Protein AF-0000000084537188 (afdb_homodimer)

Secondary structure (DSSP, 8-state):
-------------TT---THHHHHHHHHHHHHHHHHHHHHTGGGT--HHHHHHHHHHHHSSSEEHHHHHHHHT--HHHHHHHHHHHHHTTSEEEEE-SS-TT-EEEEE-HHHHHHHHHHHHHHHHHHHHHTTT--HHHHHHHHHHHHHHHHTTSSTT----------/-------------TT---THHHHHHHHHHHHHHHHHHHHHHGGGT--HHHHHHHHHHHHSSSEEHHHHHHHHT--HHHHHHHHHHHHHTTSEEEEE-SS-TT-EEEEE-HHHHHHHHHHHHHHHHHHHHHTTT--HHHHHHHHHHHHHHHHTTSSTT----------

Structure (mmCIF, N/CA/C/O backbone):
data_AF-0000000084537188-model_v1
#
loop_
_entity.id
_entity.type
_entity.pdbx_description
1 polymer 'Transcriptional regulator, MarR family'
#
loop_
_atom_site.group_PDB
_atom_site.id
_atom_site.type_symbol
_atom_site.label_atom_id
_atom_site.label_alt_id
_atom_site.label_comp_id
_atom_site.label_asym_id
_atom_site.label_entity_id
_atom_site.label_seq_id
_atom_site.pdbx_PDB_ins_code
_atom_site.Cartn_x
_atom_site.Cartn_y
_atom_site.Cartn_z
_atom_site.occupancy
_atom_site.B_iso_or_equiv
_atom_site.auth_seq_id
_atom_site.auth_comp_id
_atom_site.auth_asym_id
_atom_site.auth_atom_id
_atom_site.pdbx_PDB_model_num
ATOM 1 N N . MET A 1 1 ? -7.91 51.75 1.107 1 26.08 1 MET A N 1
ATOM 2 C CA . MET A 1 1 ? -7.051 51.094 2.094 1 26.08 1 MET A CA 1
ATOM 3 C C . MET A 1 1 ? -7.652 49.781 2.557 1 26.08 1 MET A C 1
ATOM 5 O O . MET A 1 1 ? -8.5 49.75 3.451 1 26.08 1 MET A O 1
ATOM 9 N N . GLU A 1 2 ? -8.359 48.844 1.832 1 28.2 2 GLU A N 1
ATOM 10 C CA . GLU A 1 2 ? -9.461 47.875 1.832 1 28.2 2 GLU A CA 1
ATOM 11 C C . GLU A 1 2 ? -9.109 46.625 2.639 1 28.2 2 GLU A C 1
ATOM 13 O O . GLU A 1 2 ? -7.973 46.156 2.602 1 28.2 2 GLU A O 1
ATOM 18 N N . ASP A 1 3 ? -9.867 46.25 3.842 1 29.81 3 ASP A N 1
ATOM 19 C CA . ASP A 1 3 ? -9.859 45.312 4.977 1 29.81 3 ASP A CA 1
ATOM 20 C C . ASP A 1 3 ? -9.695 43.875 4.516 1 29.81 3 ASP A C 1
ATOM 22 O O . ASP A 1 3 ? -10.562 43.344 3.814 1 29.81 3 ASP A O 1
ATOM 26 N N . LEU A 1 4 ? -8.703 43.312 4.016 1 31.52 4 LEU A N 1
ATOM 27 C CA . LEU A 1 4 ? -8.117 42.031 3.568 1 31.52 4 LEU A CA 1
ATOM 28 C C . LEU A 1 4 ? -8.516 40.906 4.5 1 31.52 4 LEU A C 1
ATOM 30 O O . LEU A 1 4 ? -7.773 39.906 4.637 1 31.52 4 LEU A O 1
ATOM 34 N N . ARG A 1 5 ? -9.758 40.812 5.227 1 29.92 5 ARG A N 1
ATOM 35 C CA . ARG A 1 5 ? -10.602 40.188 6.234 1 29.92 5 ARG A CA 1
ATOM 36 C C . ARG A 1 5 ? -10.484 38.688 6.184 1 29.92 5 ARG A C 1
ATOM 38 O O . ARG A 1 5 ? -9.93 38.125 5.23 1 29.92 5 ARG A O 1
ATOM 45 N N . GLU A 1 6 ? -11.508 37.781 7.016 1 32.62 6 GLU A N 1
ATOM 46 C CA . GLU A 1 6 ? -11.93 36.562 7.707 1 32.62 6 GLU A CA 1
ATOM 47 C C . GLU A 1 6 ? -12.078 35.406 6.73 1 32.62 6 GLU A C 1
ATOM 49 O O . GLU A 1 6 ? -13.164 35.156 6.215 1 32.62 6 GLU A O 1
ATOM 54 N N . GLY A 1 7 ? -11.695 35.219 5.688 1 30.17 7 GLY A N 1
ATOM 55 C CA . GLY A 1 7 ? -11.992 34.312 4.602 1 30.17 7 GLY A CA 1
ATOM 56 C C . GLY A 1 7 ? -12.242 32.875 5.07 1 30.17 7 GLY A C 1
ATOM 57 O O . GLY A 1 7 ? -11.898 32.531 6.199 1 30.17 7 GLY A O 1
ATOM 58 N N . ASN A 1 8 ? -13.109 31.938 4.184 1 32.38 8 ASN A N 1
ATOM 59 C CA . ASN A 1 8 ? -13.859 30.688 4.297 1 32.38 8 ASN A CA 1
ATOM 60 C C . ASN A 1 8 ? -12.977 29.547 4.801 1 32.38 8 ASN A C 1
ATOM 62 O O . ASN A 1 8 ? -12.227 28.953 4.027 1 32.38 8 ASN A O 1
ATOM 66 N N . LEU A 1 9 ? -12.031 29.609 5.516 1 36.59 9 LEU A N 1
ATOM 67 C CA . LEU A 1 9 ? -11.625 28.453 6.312 1 36.59 9 LEU A CA 1
ATOM 68 C C . LEU A 1 9 ? -12.812 27.547 6.605 1 36.59 9 LEU A C 1
ATOM 70 O O . LEU A 1 9 ? -13.523 27.75 7.59 1 36.59 9 LEU A O 1
ATOM 74 N N . ARG A 1 10 ? -13.836 27.578 5.727 1 35.41 10 ARG A N 1
ATOM 75 C CA . ARG A 1 10 ? -15.148 26.953 5.652 1 35.41 10 ARG A CA 1
ATOM 76 C C . ARG A 1 10 ? -15.227 25.734 6.586 1 35.41 10 ARG A C 1
ATOM 78 O O . ARG A 1 10 ? -14.195 25.188 6.98 1 35.41 10 ARG A O 1
ATOM 85 N N . GLU A 1 11 ? -16.391 25.312 7.164 1 37.88 11 GLU A N 1
ATOM 86 C CA . GLU A 1 11 ? -17.156 24.406 8.023 1 37.88 11 GLU A CA 1
ATOM 87 C C . GLU A 1 11 ? -16.688 22.969 7.848 1 37.88 11 GLU A C 1
ATOM 89 O O . GLU A 1 11 ? -16.688 22.438 6.734 1 37.88 11 GLU A O 1
ATOM 94 N N . THR A 1 12 ? -15.539 22.453 8.383 1 42 12 THR A N 1
ATOM 95 C CA . THR A 1 12 ? -15.344 21.016 8.609 1 42 12 THR A CA 1
ATOM 96 C C . THR A 1 12 ? -16.672 20.281 8.602 1 42 12 THR A C 1
ATOM 98 O O . THR A 1 12 ? -17.531 20.516 9.469 1 42 12 THR A O 1
ATOM 101 N N . ASP A 1 13 ? -17.453 20.266 7.508 1 46.81 13 ASP A N 1
ATOM 102 C CA . ASP A 1 13 ? -18.703 19.516 7.371 1 46.81 13 ASP A CA 1
ATOM 103 C C . ASP A 1 13 ? -18.734 18.328 8.328 1 46.81 13 ASP A C 1
ATOM 105 O O . ASP A 1 13 ? -17.844 17.484 8.32 1 46.81 13 ASP A O 1
ATOM 109 N N . PRO A 1 14 ? -19.297 18.5 9.602 1 52.28 14 PRO A N 1
ATOM 110 C CA . PRO A 1 14 ? -19.406 17.391 10.547 1 52.28 14 PRO A CA 1
ATOM 111 C C . PRO A 1 14 ? -19.406 16.031 9.859 1 52.28 14 PRO A C 1
ATOM 113 O O . PRO A 1 14 ? -19.125 15.008 10.5 1 52.28 14 PRO A O 1
ATOM 116 N N . LYS A 1 15 ? -19.844 16.188 8.656 1 57.03 15 LYS A N 1
ATOM 117 C CA . LYS A 1 15 ? -20 14.953 7.895 1 57.03 15 LYS A CA 1
ATOM 118 C C . LYS A 1 15 ? -18.688 14.523 7.262 1 57.03 15 LYS A C 1
ATOM 120 O O . LYS A 1 15 ? -18.594 13.43 6.703 1 57.03 15 LYS A O 1
ATOM 125 N N . ARG A 1 16 ? -17.75 15.523 7.352 1 64.25 16 ARG A N 1
ATOM 126 C CA . ARG A 1 16 ? -16.531 15.117 6.676 1 64.25 16 ARG A CA 1
ATOM 127 C C . ARG A 1 16 ? -15.609 14.336 7.613 1 64.25 16 ARG A C 1
ATOM 129 O O . ARG A 1 16 ? -15.148 14.875 8.625 1 64.25 16 ARG A O 1
ATOM 136 N N . LYS A 1 17 ? -15.547 13.141 7.473 1 78.44 17 LYS A N 1
ATOM 137 C CA . LYS A 1 17 ? -14.781 12.227 8.305 1 78.44 17 LYS A CA 1
ATOM 138 C C . LYS A 1 17 ? -13.289 12.32 7.992 1 78.44 17 LYS A C 1
ATOM 140 O O . LYS A 1 17 ? -12.898 12.766 6.91 1 78.44 17 LYS A O 1
ATOM 145 N N . ASP A 1 18 ? -12.539 12.203 9.039 1 89.62 18 ASP A N 1
ATOM 146 C CA . ASP A 1 18 ? -11.086 12.156 8.961 1 89.62 18 ASP A CA 1
ATOM 147 C C . ASP A 1 18 ? -10.625 11.195 7.867 1 89.62 18 ASP A C 1
ATOM 149 O O . ASP A 1 18 ? -10.914 10 7.926 1 89.62 18 ASP A O 1
ATOM 153 N N . PRO A 1 19 ? -10.016 11.773 6.754 1 92.81 19 PRO A N 1
ATOM 154 C CA . PRO A 1 19 ? -9.578 10.906 5.656 1 92.81 19 PRO A CA 1
ATOM 155 C C . PRO A 1 19 ? -8.68 9.766 6.129 1 92.81 19 PRO A C 1
ATOM 157 O O . PRO A 1 19 ? -8.562 8.742 5.449 1 92.81 19 PRO A O 1
ATOM 160 N N . ARG A 1 20 ? -8.094 9.875 7.215 1 90.56 20 ARG A N 1
ATOM 161 C CA . ARG A 1 20 ? -7.195 8.859 7.746 1 90.56 20 ARG A CA 1
ATOM 162 C C . ARG A 1 20 ? -7.969 7.613 8.172 1 90.56 20 ARG A C 1
ATOM 164 O O . ARG A 1 20 ? -7.391 6.535 8.312 1 90.56 20 ARG A O 1
ATOM 171 N N . GLU A 1 21 ? -9.219 7.836 8.43 1 92.38 21 GLU A N 1
ATOM 172 C CA . GLU A 1 21 ? -10.062 6.711 8.812 1 92.38 21 GLU A CA 1
ATOM 173 C C . GLU A 1 21 ? -10.227 5.727 7.656 1 92.38 21 GLU A C 1
ATOM 175 O O . GLU A 1 21 ? -10.602 4.57 7.867 1 92.38 21 GLU A O 1
ATOM 180 N N . ILE A 1 22 ? -9.992 6.203 6.445 1 95.12 22 ILE A N 1
ATOM 181 C CA . ILE A 1 22 ? -10.117 5.352 5.266 1 95.12 22 ILE A CA 1
ATOM 182 C C . ILE A 1 22 ? -8.734 4.934 4.781 1 95.12 22 ILE A C 1
ATOM 184 O O . ILE A 1 22 ? -8.453 3.742 4.637 1 95.12 22 ILE A O 1
ATOM 188 N N . LEU A 1 23 ? -7.871 5.906 4.637 1 95.38 23 LEU A N 1
ATOM 189 C CA . LEU A 1 23 ? -6.582 5.664 4 1 95.38 23 LEU A CA 1
ATOM 190 C C . LEU A 1 23 ? -5.633 4.949 4.957 1 95.38 23 LEU A C 1
ATOM 192 O O . LEU A 1 23 ? -4.762 4.191 4.523 1 95.38 23 LEU A O 1
ATOM 196 N N . GLY A 1 24 ? -5.777 5.148 6.273 1 93.25 24 GLY A N 1
ATOM 197 C CA . GLY A 1 24 ? -4.977 4.457 7.27 1 93.25 24 GLY A CA 1
ATOM 198 C C . GLY A 1 24 ? -5.125 2.947 7.215 1 93.25 24 GLY A C 1
ATOM 199 O O . GLY A 1 24 ? -4.145 2.227 7.016 1 93.25 24 GLY A O 1
ATOM 200 N N . PRO A 1 25 ? -6.355 2.508 7.328 1 94.94 25 PRO A N 1
ATOM 201 C CA . PRO A 1 25 ? -6.594 1.064 7.246 1 94.94 25 PRO A CA 1
ATOM 202 C C . PRO A 1 25 ? -6.137 0.467 5.918 1 94.94 25 PRO A C 1
ATOM 204 O O . PRO A 1 25 ? -5.578 -0.632 5.891 1 94.94 25 PRO A O 1
ATOM 207 N N . ILE A 1 26 ? -6.332 1.165 4.82 1 96.44 26 ILE A N 1
ATOM 208 C CA . ILE A 1 26 ? -5.883 0.681 3.521 1 96.44 26 ILE A CA 1
ATOM 209 C C . ILE A 1 26 ? -4.363 0.514 3.531 1 96.44 26 ILE A C 1
ATOM 211 O O . ILE A 1 26 ? -3.844 -0.523 3.111 1 96.44 26 ILE A O 1
ATOM 215 N N . ALA A 1 27 ? -3.691 1.477 4.047 1 93.38 27 ALA A N 1
ATOM 216 C CA . ALA A 1 27 ? -2.232 1.438 4.133 1 93.38 27 ALA A CA 1
ATOM 217 C C . ALA A 1 27 ? -1.766 0.282 5.012 1 93.38 27 ALA A C 1
ATOM 219 O O . ALA A 1 27 ? -0.838 -0.446 4.648 1 93.38 27 ALA A O 1
ATOM 220 N N . TYR A 1 28 ? -2.412 0.157 6.105 1 91.81 28 TYR A N 1
ATOM 221 C CA . TYR A 1 28 ? -1.999 -0.88 7.043 1 91.81 28 TYR A CA 1
ATOM 222 C C . TYR A 1 28 ? -2.221 -2.268 6.457 1 91.81 28 TYR A C 1
ATOM 224 O O . TYR A 1 28 ? -1.363 -3.146 6.582 1 91.81 28 TYR A O 1
ATOM 232 N N . ILE A 1 29 ? -3.348 -2.486 5.832 1 95.31 29 ILE A N 1
ATOM 233 C CA . ILE A 1 29 ? -3.625 -3.77 5.195 1 95.31 29 ILE A CA 1
ATOM 234 C C . ILE A 1 29 ? -2.582 -4.047 4.113 1 95.31 29 ILE A C 1
ATOM 236 O O . ILE A 1 29 ? -2.033 -5.148 4.043 1 95.31 29 ILE A O 1
ATOM 240 N N . TYR A 1 30 ? -2.271 -3.061 3.332 1 93.5 30 TYR A N 1
ATOM 241 C CA . TYR A 1 30 ? -1.312 -3.238 2.248 1 93.5 30 TYR A CA 1
ATOM 242 C C . TYR A 1 30 ? 0.067 -3.59 2.795 1 93.5 30 TYR A C 1
ATOM 244 O O . TYR A 1 30 ? 0.701 -4.543 2.332 1 93.5 30 TYR A O 1
ATOM 252 N N . ARG A 1 31 ? 0.532 -2.852 3.734 1 89.75 31 ARG A N 1
ATOM 253 C CA . ARG A 1 31 ? 1.86 -3.086 4.289 1 89.75 31 ARG A CA 1
ATOM 254 C C . ARG A 1 31 ? 1.932 -4.438 4.992 1 89.75 31 ARG A C 1
ATOM 256 O O . ARG A 1 31 ? 2.945 -5.133 4.91 1 89.75 31 ARG A O 1
ATOM 263 N N . SER A 1 32 ? 0.897 -4.746 5.723 1 91.81 32 SER A N 1
ATOM 264 C CA . SER A 1 32 ? 0.843 -6.055 6.367 1 91.81 32 SER A CA 1
ATOM 265 C C . SER A 1 32 ? 0.854 -7.18 5.336 1 91.81 32 SER A C 1
ATOM 267 O O . SER A 1 32 ? 1.519 -8.203 5.531 1 91.81 32 SER A O 1
ATOM 269 N N . HIS A 1 33 ? 0.078 -6.98 4.312 1 93.25 33 HIS A N 1
ATOM 270 C CA . HIS A 1 33 ? 0.03 -7.934 3.211 1 93.25 33 HIS A CA 1
ATOM 271 C C . HIS A 1 33 ? 1.409 -8.133 2.59 1 93.25 33 HIS A C 1
ATOM 273 O O . HIS A 1 33 ? 1.84 -9.266 2.367 1 93.25 33 HIS A O 1
ATOM 279 N N . LEU A 1 34 ? 2.094 -7.051 2.303 1 90.69 34 LEU A N 1
ATOM 280 C CA . LEU A 1 34 ? 3.428 -7.137 1.719 1 90.69 34 LEU A CA 1
ATOM 281 C C . LEU A 1 34 ? 4.387 -7.848 2.664 1 90.69 34 LEU A C 1
ATOM 283 O O . LEU A 1 34 ? 5.148 -8.719 2.242 1 90.69 34 LEU A O 1
ATOM 287 N N . ALA A 1 35 ? 4.332 -7.457 3.898 1 88 35 ALA A N 1
ATOM 288 C CA . ALA A 1 35 ? 5.195 -8.102 4.883 1 88 35 ALA A CA 1
ATOM 289 C C . ALA A 1 35 ? 4.918 -9.602 4.957 1 88 35 ALA A C 1
ATOM 291 O O . ALA A 1 35 ? 5.848 -10.406 5.047 1 88 35 ALA A O 1
ATOM 292 N N . TYR A 1 36 ? 3.691 -9.969 4.977 1 90.81 36 TYR A N 1
ATOM 293 C CA . TYR A 1 36 ? 3.271 -11.367 4.996 1 90.81 36 TYR A CA 1
ATOM 294 C C . TYR A 1 36 ? 3.805 -12.117 3.781 1 90.81 36 TYR A C 1
ATOM 296 O O . TYR A 1 36 ? 4.367 -13.203 3.914 1 90.81 36 TYR A O 1
ATOM 304 N N . MET A 1 37 ? 3.641 -11.531 2.65 1 92.69 37 MET A N 1
ATOM 305 C CA . MET A 1 37 ? 4.043 -12.195 1.414 1 92.69 37 MET A CA 1
ATOM 306 C C . MET A 1 37 ? 5.559 -12.344 1.344 1 92.69 37 MET A C 1
ATOM 308 O O . MET A 1 37 ? 6.066 -13.375 0.902 1 92.69 37 MET A O 1
ATOM 312 N N . VAL A 1 38 ? 6.273 -11.32 1.694 1 88.94 38 VAL A N 1
ATOM 313 C CA . VAL A 1 38 ? 7.734 -11.375 1.681 1 88.94 38 VAL A CA 1
ATOM 314 C C . VAL A 1 38 ? 8.219 -12.531 2.553 1 88.94 38 VAL A C 1
ATOM 316 O O . VAL A 1 38 ? 9.102 -13.289 2.152 1 88.94 38 VAL A O 1
ATOM 319 N N . LYS A 1 39 ? 7.609 -12.609 3.666 1 90.19 39 LYS A N 1
ATOM 320 C CA . LYS A 1 39 ? 7.977 -13.703 4.566 1 90.19 39 LYS A CA 1
ATOM 321 C C . LYS A 1 39 ? 7.656 -15.062 3.947 1 90.19 39 LYS A C 1
ATOM 323 O O . LYS A 1 39 ? 8.5 -15.961 3.945 1 90.19 39 LYS A O 1
ATOM 328 N N . GLU A 1 40 ? 6.477 -15.227 3.451 1 92.44 40 GLU A N 1
ATOM 329 C CA . GLU A 1 40 ? 6.012 -16.5 2.916 1 92.44 40 GLU A CA 1
ATOM 330 C C . GLU A 1 40 ? 6.781 -16.891 1.654 1 92.44 40 GLU A C 1
ATOM 332 O O . GLU A 1 40 ? 6.922 -18.062 1.34 1 92.44 40 GLU A O 1
ATOM 337 N N . LEU A 1 41 ? 7.359 -15.93 0.963 1 94.31 41 LEU A N 1
ATOM 338 C CA . LEU A 1 41 ? 7.996 -16.203 -0.321 1 94.31 41 LEU A CA 1
ATOM 339 C C . LEU A 1 41 ? 9.516 -16.172 -0.195 1 94.31 41 LEU A C 1
ATOM 341 O O . LEU A 1 41 ? 10.227 -16.297 -1.191 1 94.31 41 LEU A O 1
ATOM 345 N N . GLU A 1 42 ? 9.938 -16.016 0.969 1 92.62 42 GLU A N 1
ATOM 346 C CA . GLU A 1 42 ? 11.375 -15.961 1.23 1 92.62 42 GLU A CA 1
ATOM 347 C C . GLU A 1 42 ? 12.078 -17.203 0.687 1 92.62 42 GLU A C 1
ATOM 349 O O . GLU A 1 42 ? 13.156 -17.094 0.092 1 92.62 42 GLU A O 1
ATOM 354 N N . ALA A 1 43 ? 11.453 -18.328 0.863 1 92.94 43 ALA A N 1
ATOM 355 C CA . ALA A 1 43 ? 12.039 -19.594 0.432 1 92.94 43 ALA A CA 1
ATOM 356 C C . ALA A 1 43 ? 12.172 -19.656 -1.087 1 92.94 43 ALA A C 1
ATOM 358 O O . ALA A 1 43 ? 12.945 -20.453 -1.62 1 92.94 43 ALA A O 1
ATOM 359 N N . TYR A 1 44 ? 11.484 -18.797 -1.744 1 95.19 44 TYR A N 1
ATOM 360 C CA . TYR A 1 44 ? 11.492 -18.781 -3.203 1 95.19 44 TYR A CA 1
ATOM 361 C C . TYR A 1 44 ? 12.305 -17.609 -3.729 1 95.19 44 TYR A C 1
ATOM 363 O O . TYR A 1 44 ? 12.305 -17.328 -4.93 1 95.19 44 TYR A O 1
ATOM 371 N N . ARG A 1 45 ? 12.859 -16.828 -2.799 1 94.12 45 ARG A N 1
ATOM 372 C CA . ARG A 1 45 ? 13.719 -15.695 -3.111 1 94.12 45 ARG A CA 1
ATOM 373 C C . ARG A 1 45 ? 12.945 -14.617 -3.857 1 94.12 45 ARG A C 1
ATOM 375 O O . ARG A 1 45 ? 13.453 -14.031 -4.816 1 94.12 45 ARG A O 1
ATOM 382 N N . VAL A 1 46 ? 11.758 -14.461 -3.545 1 93.69 46 VAL A N 1
ATOM 383 C CA . VAL A 1 46 ? 10.906 -13.406 -4.09 1 93.69 46 VAL A CA 1
ATOM 384 C C . VAL A 1 46 ? 10.633 -12.359 -3.02 1 93.69 46 VAL A C 1
ATOM 386 O O . VAL A 1 46 ? 10.008 -12.656 -1.999 1 93.69 46 VAL A O 1
ATOM 389 N N . GLY A 1 47 ? 11.086 -11.133 -3.203 1 90.25 47 GLY A N 1
ATOM 390 C CA . GLY A 1 47 ? 10.852 -10.023 -2.291 1 90.25 47 GLY A CA 1
ATOM 391 C C . GLY A 1 47 ? 9.648 -9.18 -2.668 1 90.25 47 GLY A C 1
ATOM 392 O O . GLY A 1 47 ? 8.922 -9.516 -3.6 1 90.25 47 GLY A O 1
ATOM 393 N N . SER A 1 48 ? 9.438 -8.07 -1.921 1 84.06 48 SER A N 1
ATOM 394 C CA . SER A 1 48 ? 8.25 -7.234 -2.082 1 84.06 48 SER A CA 1
ATOM 395 C C . SER A 1 48 ? 8.195 -6.613 -3.473 1 84.06 48 SER A C 1
ATOM 397 O O . SER A 1 48 ? 7.145 -6.625 -4.121 1 84.06 48 SER A O 1
ATOM 399 N N . GLY A 1 49 ? 9.305 -6.078 -3.896 1 84.25 49 GLY A N 1
ATOM 400 C CA . GLY A 1 49 ? 9.344 -5.465 -5.215 1 84.25 49 GLY A CA 1
ATOM 401 C C . GLY A 1 49 ? 9.133 -6.457 -6.34 1 84.25 49 GLY A C 1
ATOM 402 O O . GLY A 1 49 ? 8.516 -6.129 -7.355 1 84.25 49 GLY A O 1
ATOM 403 N N . GLN A 1 50 ? 9.594 -7.598 -6.133 1 91.69 50 GLN A N 1
ATOM 404 C CA . GLN A 1 50 ? 9.477 -8.648 -7.137 1 91.69 50 GLN A CA 1
ATOM 405 C C . GLN A 1 50 ? 8.062 -9.219 -7.172 1 91.69 50 GLN A C 1
ATOM 407 O O . GLN A 1 50 ? 7.523 -9.492 -8.25 1 91.69 50 GLN A O 1
ATOM 412 N N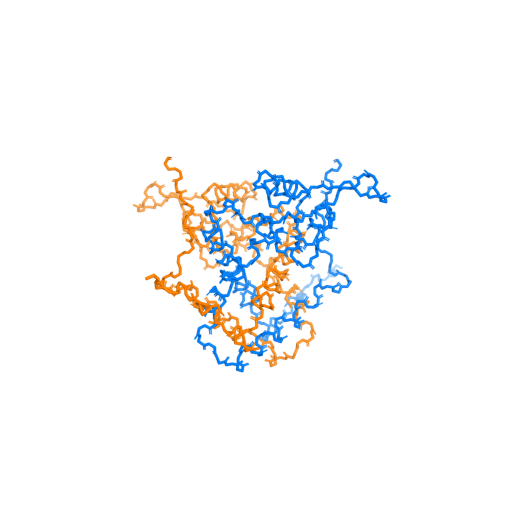 . PHE A 1 51 ? 7.512 -9.352 -6.066 1 92.69 51 PHE A N 1
ATOM 413 C CA . PHE A 1 51 ? 6.176 -9.922 -5.918 1 92.69 51 PHE A CA 1
ATOM 414 C C . PHE A 1 51 ? 5.16 -9.148 -6.746 1 92.69 51 PHE A C 1
ATOM 416 O O . PHE A 1 51 ? 4.387 -9.742 -7.504 1 92.69 51 PHE A O 1
ATOM 423 N N . GLU A 1 52 ? 5.16 -7.906 -6.691 1 92.12 52 GLU A N 1
ATOM 424 C CA . GLU A 1 52 ? 4.203 -7.074 -7.41 1 92.12 52 GLU A CA 1
ATOM 425 C C . GLU A 1 52 ? 4.383 -7.207 -8.922 1 92.12 52 GLU A C 1
ATOM 427 O O . GLU A 1 52 ? 3.406 -7.156 -9.672 1 92.12 52 GLU A O 1
ATOM 432 N N . PHE A 1 53 ? 5.559 -7.328 -9.328 1 94.25 53 PHE A N 1
ATOM 433 C CA . PHE A 1 53 ? 5.828 -7.508 -10.75 1 94.25 53 PHE A CA 1
ATOM 434 C C . PHE A 1 53 ? 5.289 -8.852 -11.234 1 94.25 53 PHE A C 1
ATOM 436 O O . PHE A 1 53 ? 4.676 -8.93 -12.305 1 94.25 53 PHE A O 1
ATOM 443 N N . LEU A 1 54 ? 5.492 -9.898 -10.469 1 95.38 54 LEU A N 1
ATOM 444 C CA . LEU A 1 54 ? 4.938 -11.203 -10.797 1 95.38 54 LEU A CA 1
ATOM 445 C C . LEU A 1 54 ? 3.416 -11.141 -10.898 1 95.38 54 LEU A C 1
ATOM 447 O O . LEU A 1 54 ? 2.828 -11.68 -11.836 1 95.38 54 LEU A O 1
ATOM 451 N N . MET A 1 55 ? 2.855 -10.461 -10 1 93.31 55 MET A N 1
ATOM 452 C CA . MET A 1 55 ? 1.4 -10.328 -9.984 1 93.31 55 MET A CA 1
ATOM 453 C C . MET A 1 55 ? 0.901 -9.672 -11.266 1 93.31 55 MET A C 1
ATOM 455 O O . MET A 1 55 ? -0.1 -10.109 -11.844 1 93.31 55 MET A O 1
ATOM 459 N N . SER A 1 56 ? 1.557 -8.633 -11.68 1 92.62 56 SER A N 1
ATOM 460 C CA . SER A 1 56 ? 1.174 -7.949 -12.914 1 92.62 56 SER A CA 1
ATOM 461 C C . SER A 1 56 ? 1.313 -8.867 -14.125 1 92.62 56 SER A C 1
ATOM 463 O O . SER A 1 56 ? 0.437 -8.891 -14.992 1 92.62 56 SER A O 1
ATOM 465 N N . LEU A 1 57 ? 2.318 -9.656 -14.148 1 95.25 57 LEU A N 1
ATOM 466 C CA . LEU A 1 57 ? 2.604 -10.516 -15.289 1 95.25 57 LEU A CA 1
ATOM 467 C C . LEU A 1 57 ? 1.629 -11.688 -15.344 1 95.25 57 LEU A C 1
ATOM 469 O O . LEU A 1 57 ? 1.392 -12.25 -16.406 1 95.25 57 LEU A O 1
ATOM 473 N N . TYR A 1 58 ? 1.104 -12.078 -14.156 1 92.44 58 TYR A N 1
ATOM 474 C CA . TYR A 1 58 ? 0.085 -13.125 -14.141 1 92.44 58 TYR A CA 1
ATOM 475 C C . TYR A 1 58 ? -1.209 -12.641 -14.781 1 92.44 58 TYR A C 1
ATOM 477 O O . TYR A 1 58 ? -1.999 -13.438 -15.281 1 92.44 58 TYR A O 1
ATOM 485 N N . TYR A 1 59 ? -1.472 -11.398 -14.766 1 88.81 59 TYR A N 1
ATOM 486 C CA . TYR A 1 59 ? -2.645 -10.805 -15.406 1 88.81 59 TYR A CA 1
ATOM 487 C C . TYR A 1 59 ? -2.414 -10.617 -16.891 1 88.81 59 TYR A C 1
ATOM 489 O O . TYR A 1 59 ? -3.291 -10.914 -17.719 1 88.81 59 TYR A O 1
ATOM 497 N N . LYS A 1 60 ? -1.262 -10.062 -17.172 1 91 60 LYS A N 1
ATOM 498 C CA . LYS A 1 60 ? -0.872 -9.867 -18.562 1 91 60 LYS A CA 1
ATOM 499 C C . LYS A 1 60 ? 0.61 -10.172 -18.766 1 91 60 LYS A C 1
ATOM 501 O O . LYS A 1 60 ? 1.472 -9.422 -18.297 1 91 60 LYS A O 1
ATOM 506 N N . ASP A 1 61 ? 0.821 -11.234 -19.562 1 94.06 61 ASP A N 1
ATOM 507 C CA . ASP A 1 61 ? 2.189 -11.633 -19.859 1 94.06 61 ASP A CA 1
ATOM 508 C C . ASP A 1 61 ? 2.734 -10.852 -21.062 1 94.06 61 ASP A C 1
ATOM 510 O O . ASP A 1 61 ? 1.965 -10.336 -21.875 1 94.06 61 ASP A O 1
ATOM 514 N N . GLY A 1 62 ? 4.051 -10.727 -21.047 1 94.44 62 GLY A N 1
ATOM 515 C CA . GLY A 1 62 ? 4.648 -10.039 -22.172 1 94.44 62 GLY A CA 1
ATOM 516 C C . GLY A 1 62 ? 4.422 -8.539 -22.156 1 94.44 62 GLY A C 1
ATOM 517 O O . GLY A 1 62 ? 3.986 -7.957 -23.141 1 94.44 62 GLY A O 1
ATOM 518 N N . VAL A 1 63 ? 4.719 -7.902 -21.109 1 93.75 63 VAL A N 1
ATOM 519 C CA . VAL A 1 63 ? 4.512 -6.469 -20.922 1 93.75 63 VAL A CA 1
ATOM 520 C C . VAL A 1 63 ? 5.859 -5.75 -20.906 1 93.75 63 VAL A C 1
ATOM 522 O O . VAL A 1 63 ? 6.848 -6.285 -20.406 1 93.75 63 VAL A O 1
ATOM 525 N N . SER A 1 64 ? 5.887 -4.543 -21.453 1 93.31 64 SER A N 1
ATOM 526 C CA . SER A 1 64 ? 7.141 -3.791 -21.438 1 93.31 64 SER A CA 1
ATOM 527 C C . SER A 1 64 ? 7.508 -3.359 -20.016 1 93.31 64 SER A C 1
ATOM 529 O O . SER A 1 64 ? 6.633 -3.176 -19.172 1 93.31 64 SER A O 1
ATOM 531 N N . GLN A 1 65 ? 8.781 -3.215 -19.828 1 91.69 65 GLN A N 1
ATOM 532 C CA . GLN A 1 65 ? 9.242 -2.729 -18.531 1 91.69 65 GLN A CA 1
ATOM 533 C C . GLN A 1 65 ? 8.648 -1.359 -18.203 1 91.69 65 GLN A C 1
ATOM 535 O O . GLN A 1 65 ? 8.312 -1.075 -17.062 1 91.69 65 GLN A O 1
ATOM 540 N N . GLU A 1 66 ? 8.516 -0.589 -19.203 1 90.19 66 GLU A N 1
ATOM 541 C CA . GLU A 1 66 ? 7.945 0.744 -19.031 1 90.19 66 GLU A CA 1
ATOM 542 C C . GLU A 1 66 ? 6.492 0.668 -18.578 1 90.19 66 GLU A C 1
ATOM 544 O O . GLU A 1 66 ? 6.086 1.393 -17.672 1 90.19 66 GLU A O 1
ATOM 549 N N . THR A 1 67 ? 5.766 -0.144 -19.203 1 90.38 67 THR A N 1
ATOM 550 C CA . THR A 1 67 ? 4.363 -0.323 -18.844 1 90.38 67 THR A CA 1
ATOM 551 C C . THR A 1 67 ? 4.23 -0.872 -17.438 1 90.38 67 THR A C 1
ATOM 553 O O . THR A 1 67 ? 3.377 -0.423 -16.656 1 90.38 67 THR A O 1
ATOM 556 N N . LEU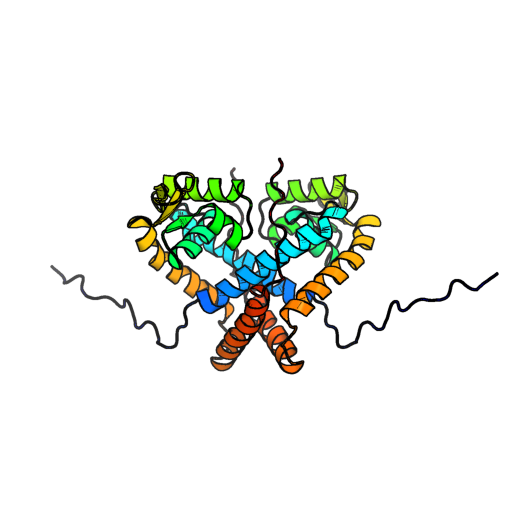 A 1 68 ? 5.062 -1.792 -17.094 1 92.25 68 LEU A N 1
ATOM 557 C CA . LEU A 1 68 ? 5.047 -2.359 -15.742 1 92.25 68 LEU A CA 1
ATOM 558 C C . LEU A 1 68 ? 5.332 -1.287 -14.695 1 92.25 68 LEU A C 1
ATOM 560 O O . LEU A 1 68 ? 4.641 -1.205 -13.68 1 92.25 68 LEU A O 1
ATOM 564 N N . ALA A 1 69 ? 6.34 -0.491 -14.961 1 90.06 69 ALA A N 1
ATOM 565 C CA . ALA A 1 69 ? 6.703 0.581 -14.039 1 90.06 69 ALA A CA 1
ATOM 566 C C . ALA A 1 69 ? 5.547 1.562 -13.859 1 90.06 69 ALA A C 1
ATOM 568 O O . ALA A 1 69 ? 5.242 1.966 -12.734 1 90.06 69 ALA A O 1
ATOM 569 N N . LYS A 1 70 ? 4.891 1.908 -14.938 1 86.69 70 LYS A N 1
ATOM 570 C CA . LYS A 1 70 ? 3.766 2.84 -14.914 1 86.69 70 LYS A CA 1
ATOM 571 C C . LYS A 1 70 ? 2.592 2.268 -14.133 1 86.69 70 LYS A C 1
ATOM 573 O O . LYS A 1 70 ? 2.012 2.951 -13.281 1 86.69 70 LYS A O 1
ATOM 578 N N . GLU A 1 71 ? 2.303 1.046 -14.414 1 84.62 71 GLU A N 1
ATOM 579 C CA . GLU A 1 71 ? 1.178 0.386 -13.758 1 84.62 71 GLU A CA 1
ATOM 580 C C . GLU A 1 71 ? 1.412 0.254 -12.258 1 84.62 71 GLU A C 1
ATOM 582 O O . GLU A 1 71 ? 0.476 0.372 -11.469 1 84.62 71 GLU A O 1
ATOM 587 N N . LEU A 1 72 ? 2.613 -0.035 -11.906 1 87.75 72 LEU A N 1
ATOM 588 C CA . LEU A 1 72 ? 2.943 -0.278 -10.5 1 87.75 72 LEU A CA 1
ATOM 589 C C . LEU A 1 72 ? 3.342 1.018 -9.805 1 87.75 72 LEU A C 1
ATOM 591 O O . LEU A 1 72 ? 3.592 1.027 -8.602 1 87.75 72 LEU A O 1
ATOM 595 N N . LYS A 1 73 ? 3.359 2.086 -10.562 1 82.38 73 LYS A N 1
ATOM 596 C CA . LYS A 1 73 ? 3.672 3.414 -10.039 1 82.38 73 LYS A CA 1
ATOM 597 C C . LYS A 1 73 ? 5.023 3.422 -9.336 1 82.38 73 LYS A C 1
ATOM 599 O O . LYS A 1 73 ? 5.148 3.936 -8.219 1 82.38 73 LYS A O 1
ATOM 604 N N . VAL A 1 74 ? 6.035 2.865 -9.984 1 84.88 74 VAL A N 1
ATOM 605 C CA . VAL A 1 74 ? 7.406 2.842 -9.477 1 84.88 74 VAL A CA 1
ATOM 606 C C . VAL A 1 74 ? 8.352 3.441 -10.523 1 84.88 74 VAL A C 1
ATOM 608 O O . VAL A 1 74 ? 7.969 3.625 -11.68 1 84.88 74 VAL A O 1
ATOM 611 N N . SER A 1 75 ? 9.547 3.744 -10.078 1 85.75 75 SER A N 1
ATOM 612 C CA . SER A 1 75 ? 10.547 4.32 -10.977 1 85.75 75 SER A CA 1
ATOM 613 C C . SER A 1 75 ? 11.078 3.275 -11.953 1 85.75 75 SER A C 1
ATOM 615 O O . SER A 1 75 ? 10.977 2.074 -11.695 1 85.75 75 SER A O 1
ATOM 617 N N . LYS A 1 76 ? 11.688 3.76 -12.984 1 89.69 76 LYS A N 1
ATOM 618 C CA . LYS A 1 76 ? 12.32 2.883 -13.961 1 89.69 76 LYS A CA 1
ATOM 619 C C . LYS A 1 76 ? 13.438 2.064 -13.312 1 89.69 76 LYS A C 1
ATOM 621 O O . LYS A 1 76 ? 13.594 0.876 -13.609 1 89.69 76 LYS A O 1
ATOM 626 N N . ALA A 1 77 ? 14.141 2.746 -12.508 1 90.25 77 ALA A N 1
ATOM 627 C CA . ALA A 1 77 ? 15.25 2.076 -11.828 1 90.25 77 ALA A CA 1
ATOM 628 C C . ALA A 1 77 ? 14.742 0.935 -10.945 1 90.25 77 ALA A C 1
ATOM 630 O O . ALA A 1 77 ? 15.312 -0.157 -10.945 1 90.25 77 ALA A O 1
ATOM 631 N N . THR A 1 78 ? 13.672 1.153 -10.219 1 87.38 78 THR A N 1
ATOM 632 C CA . THR A 1 78 ? 13.062 0.134 -9.367 1 87.38 78 THR A CA 1
ATOM 633 C C . THR A 1 78 ? 12.57 -1.041 -10.211 1 87.38 78 THR A C 1
ATOM 635 O O . THR A 1 78 ? 12.766 -2.201 -9.836 1 87.38 78 THR A O 1
ATOM 638 N N . SER A 1 79 ? 11.977 -0.689 -11.266 1 93.44 79 SER A N 1
ATOM 639 C CA . SER A 1 79 ? 11.469 -1.72 -12.172 1 93.44 79 SER A CA 1
ATOM 640 C C . SER A 1 79 ? 12.602 -2.582 -12.719 1 93.44 79 SER A C 1
ATOM 642 O O . SER A 1 79 ? 12.516 -3.812 -12.711 1 93.44 79 SER A O 1
ATOM 644 N N . ALA A 1 80 ? 13.625 -1.937 -13.156 1 93.81 80 ALA A N 1
ATOM 645 C CA . ALA A 1 80 ? 14.766 -2.65 -13.719 1 93.81 80 ALA A CA 1
ATOM 646 C C . ALA A 1 80 ? 15.375 -3.611 -12.695 1 93.81 80 ALA A C 1
ATOM 648 O O . ALA A 1 80 ? 15.672 -4.762 -13.023 1 93.81 80 ALA A O 1
ATOM 649 N N . ARG A 1 81 ? 15.477 -3.156 -11.523 1 94.19 81 ARG A N 1
ATOM 650 C CA . ARG A 1 81 ? 16.062 -3.973 -10.469 1 94.19 81 ARG A CA 1
ATOM 651 C C . ARG A 1 81 ? 15.18 -5.176 -10.148 1 94.19 81 ARG A C 1
ATOM 653 O O . ARG A 1 81 ? 15.68 -6.289 -9.977 1 94.19 81 ARG A O 1
ATOM 660 N N . ALA A 1 82 ? 13.953 -4.961 -10.047 1 95.06 82 ALA A N 1
ATOM 661 C CA . ALA A 1 82 ? 13.016 -6.035 -9.727 1 95.06 82 ALA A CA 1
ATOM 662 C C . ALA A 1 82 ? 13.008 -7.098 -10.828 1 95.06 82 ALA A C 1
ATOM 664 O O . ALA A 1 82 ? 13.055 -8.297 -10.539 1 95.06 82 ALA A O 1
ATOM 665 N N . ILE A 1 83 ? 13.008 -6.648 -12.016 1 96.19 83 ILE A N 1
ATOM 666 C CA . ILE A 1 83 ? 12.961 -7.559 -13.156 1 96.19 83 ILE A CA 1
ATOM 667 C C . ILE A 1 83 ? 14.273 -8.336 -13.25 1 96.19 83 ILE A C 1
ATOM 669 O O . ILE A 1 83 ? 14.266 -9.539 -13.508 1 96.19 83 ILE A O 1
ATOM 673 N N . GLN A 1 84 ? 15.344 -7.633 -13.078 1 96.31 84 GLN A N 1
ATOM 674 C CA . GLN A 1 84 ? 16.641 -8.297 -13.094 1 96.31 84 GLN A CA 1
ATOM 675 C C . GLN A 1 84 ? 16.719 -9.391 -12.039 1 96.31 84 GLN A C 1
ATOM 677 O O . GLN A 1 84 ? 17.219 -10.484 -12.305 1 96.31 84 GLN A O 1
ATOM 682 N N . SER A 1 85 ? 16.234 -9.109 -10.898 1 96.62 85 SER A N 1
ATOM 683 C CA . SER A 1 85 ? 16.234 -10.094 -9.82 1 96.62 85 SER A CA 1
ATOM 684 C C . SER A 1 85 ? 15.367 -11.297 -10.18 1 96.62 85 SER A C 1
ATOM 686 O O . SER A 1 85 ? 15.773 -12.438 -9.961 1 96.62 85 SER A O 1
ATOM 688 N N . LEU A 1 86 ? 14.242 -11.062 -10.727 1 97.31 86 LEU A N 1
ATOM 689 C CA . LEU A 1 86 ? 13.336 -12.141 -11.125 1 97.31 86 LEU A CA 1
ATOM 690 C C . LEU A 1 86 ? 13.953 -12.984 -12.227 1 97.31 86 LEU A C 1
ATOM 692 O O . LEU A 1 86 ? 13.766 -14.203 -12.266 1 97.31 86 LEU A O 1
ATOM 696 N N . GLU A 1 87 ? 14.617 -12.312 -13.102 1 97.25 87 GLU A N 1
ATOM 697 C CA . GLU A 1 87 ? 15.312 -13.023 -14.18 1 97.25 87 GLU A CA 1
ATOM 698 C C . GLU A 1 87 ? 16.422 -13.922 -13.625 1 97.25 87 GLU A C 1
ATOM 700 O O . GLU A 1 87 ? 16.562 -15.07 -14.047 1 97.25 87 GLU A O 1
ATOM 705 N N . LYS A 1 88 ? 17.156 -13.383 -12.766 1 97.06 88 LYS A N 1
ATOM 706 C CA . LYS A 1 88 ? 18.25 -14.133 -12.133 1 97.06 88 LYS A CA 1
ATOM 707 C C . LYS A 1 88 ? 17.719 -15.383 -11.438 1 97.06 88 LYS A C 1
ATOM 709 O O . LYS A 1 88 ? 18.344 -16.438 -11.477 1 97.06 88 LYS A O 1
ATOM 714 N N . GLU A 1 89 ? 16.578 -15.273 -10.844 1 96.94 89 GLU A N 1
ATOM 715 C CA . GLU A 1 89 ? 15.984 -16.391 -10.117 1 96.94 89 GLU A CA 1
ATOM 716 C C . GLU A 1 89 ? 15.234 -17.328 -11.062 1 96.94 89 GLU A C 1
ATOM 718 O O . GLU A 1 89 ? 14.734 -18.375 -10.641 1 96.94 89 GLU A O 1
ATOM 723 N N . GLY A 1 90 ? 15.109 -16.906 -12.328 1 97.69 90 GLY A N 1
ATOM 724 C CA . GLY A 1 90 ? 14.547 -17.781 -13.352 1 97.69 90 GLY A CA 1
ATOM 725 C C . GLY A 1 90 ? 13.039 -17.672 -13.461 1 97.69 90 GLY A C 1
ATOM 726 O O . GLY A 1 90 ? 12.391 -18.562 -14.016 1 97.69 90 GLY A O 1
ATOM 727 N N . TYR A 1 91 ? 12.422 -16.625 -12.961 1 98.06 91 TYR A N 1
ATOM 728 C CA . TYR A 1 91 ? 10.961 -16.5 -12.953 1 98.06 91 TYR A CA 1
ATOM 729 C C . TYR A 1 91 ? 10.469 -15.797 -14.211 1 98.06 91 TYR A C 1
ATOM 731 O O . TYR A 1 91 ? 9.32 -15.977 -14.625 1 98.06 91 TYR A O 1
ATOM 739 N N . VAL A 1 92 ? 11.336 -14.938 -14.758 1 98.19 92 VAL A N 1
ATOM 740 C CA . VAL A 1 92 ? 10.945 -14.211 -15.961 1 98.19 92 VAL A CA 1
ATOM 741 C C . VAL A 1 92 ? 12.109 -14.18 -16.953 1 98.19 92 VAL A C 1
ATOM 743 O O . VAL A 1 92 ? 13.234 -14.555 -16.609 1 98.19 92 VAL A O 1
ATOM 746 N N . TYR A 1 93 ? 11.828 -13.844 -18.141 1 97.62 93 TYR A N 1
ATOM 747 C CA . TYR A 1 93 ? 12.828 -13.539 -19.156 1 97.62 93 TYR A CA 1
ATOM 748 C C . TYR A 1 93 ? 12.391 -12.367 -20.016 1 97.62 93 TYR A C 1
ATOM 750 O O . TYR A 1 93 ? 11.211 -12.016 -20.047 1 97.62 93 TYR A O 1
ATOM 758 N N . ARG A 1 94 ? 13.375 -11.742 -20.609 1 95.44 94 ARG A N 1
ATOM 759 C CA . ARG A 1 94 ? 13.102 -10.594 -21.469 1 95.44 94 ARG A CA 1
ATOM 760 C C . ARG A 1 94 ? 13.312 -10.938 -22.938 1 95.44 94 ARG A C 1
ATOM 762 O O . ARG A 1 94 ? 14.234 -11.688 -23.266 1 95.44 94 ARG A O 1
ATOM 769 N N . GLU A 1 95 ? 12.438 -10.406 -23.688 1 93.31 95 GLU A N 1
ATOM 770 C CA . GLU A 1 95 ? 12.562 -10.555 -25.125 1 93.31 95 GLU A CA 1
ATOM 771 C C . GLU A 1 95 ? 12.391 -9.219 -25.844 1 93.31 95 GLU A C 1
ATOM 773 O O . GLU A 1 95 ? 11.562 -8.398 -25.438 1 93.31 95 GLU A O 1
ATOM 778 N N . ARG A 1 96 ? 13.18 -8.984 -26.875 1 88.81 96 ARG A N 1
ATOM 779 C CA . ARG A 1 96 ? 13.062 -7.75 -27.641 1 88.81 96 ARG A CA 1
ATOM 780 C C . ARG A 1 96 ? 11.703 -7.66 -28.328 1 88.81 96 ARG A C 1
ATOM 782 O O . ARG A 1 96 ? 11.203 -8.656 -28.844 1 88.81 96 ARG A O 1
ATOM 789 N N . ASP A 1 97 ? 11.156 -6.52 -28.219 1 81.25 97 ASP A N 1
ATOM 790 C CA . ASP A 1 97 ? 9.875 -6.285 -28.891 1 81.25 97 ASP A CA 1
ATOM 791 C C . ASP A 1 97 ? 10.039 -6.312 -30.406 1 81.25 97 ASP A C 1
ATOM 793 O O . ASP A 1 97 ? 10.977 -5.723 -30.953 1 81.25 97 ASP A O 1
ATOM 797 N N . GLU A 1 98 ? 9.211 -7.023 -30.984 1 79.12 98 GLU A N 1
ATOM 798 C CA . GLU A 1 98 ? 9.289 -7.184 -32.438 1 79.12 98 GLU A CA 1
ATOM 799 C C . GLU A 1 98 ? 9 -5.867 -33.156 1 79.12 98 GLU A C 1
ATOM 801 O O . GLU A 1 98 ? 9.531 -5.617 -34.25 1 79.12 98 GLU A O 1
ATOM 806 N N . THR A 1 99 ? 8.172 -5.07 -32.594 1 81.88 99 THR A N 1
ATOM 807 C CA . THR A 1 99 ? 7.719 -3.84 -33.25 1 81.88 99 THR A CA 1
ATOM 808 C C . THR A 1 99 ? 8.57 -2.656 -32.781 1 81.88 99 THR A C 1
ATOM 810 O O . THR A 1 99 ? 8.82 -1.733 -33.562 1 81.88 99 THR A O 1
ATOM 813 N N . ASP A 1 100 ? 8.867 -2.662 -31.609 1 75.69 100 ASP A N 1
ATOM 814 C CA . ASP A 1 100 ? 9.734 -1.636 -31.047 1 75.69 100 ASP A CA 1
ATOM 815 C C . ASP A 1 100 ? 11.055 -2.238 -30.562 1 75.69 100 ASP A C 1
ATOM 817 O O . ASP A 1 100 ? 11.148 -2.715 -29.438 1 75.69 100 ASP A O 1
ATOM 821 N N . LEU A 1 101 ? 12.023 -2.121 -31.375 1 71.94 101 LEU A N 1
ATOM 822 C CA . LEU A 1 101 ? 13.289 -2.801 -31.141 1 71.94 101 LEU A CA 1
ATOM 823 C C . LEU A 1 101 ? 14 -2.227 -29.922 1 71.94 101 LEU A C 1
ATOM 825 O O . LEU A 1 101 ? 14.93 -2.84 -29.391 1 71.94 101 LEU A O 1
ATOM 829 N N . ARG A 1 102 ? 13.5 -1.149 -29.438 1 71.88 102 ARG A N 1
ATOM 830 C CA . ARG A 1 102 ? 14.133 -0.543 -28.266 1 71.88 102 ARG A CA 1
ATOM 831 C C . ARG A 1 102 ? 13.438 -0.983 -26.984 1 71.88 102 ARG A C 1
ATOM 833 O O . ARG A 1 102 ? 13.969 -0.786 -25.891 1 71.88 102 ARG A O 1
ATOM 840 N N . ALA A 1 103 ? 12.391 -1.649 -27.234 1 80.81 103 ALA A N 1
ATOM 841 C CA . ALA A 1 103 ? 11.633 -2.035 -26.047 1 80.81 103 ALA A CA 1
ATOM 842 C C . ALA A 1 103 ? 11.766 -3.531 -25.781 1 80.81 103 ALA A C 1
ATOM 844 O O . ALA A 1 103 ? 11.875 -4.332 -26.703 1 80.81 103 ALA A O 1
ATOM 845 N N . TYR A 1 104 ? 12.039 -3.814 -24.578 1 90.31 104 TYR A N 1
ATOM 846 C CA . TYR A 1 104 ? 12 -5.207 -24.141 1 90.31 104 TYR A CA 1
ATOM 847 C C . TYR A 1 104 ? 10.672 -5.527 -23.469 1 90.31 104 TYR A C 1
ATOM 849 O O . TYR A 1 104 ? 10.117 -4.688 -22.75 1 90.31 104 TYR A O 1
ATOM 857 N N . ARG A 1 105 ? 10.211 -6.734 -23.781 1 95.44 105 ARG A N 1
ATOM 858 C CA . ARG A 1 105 ? 9.031 -7.25 -23.094 1 95.44 105 ARG A CA 1
ATOM 859 C C . ARG A 1 105 ? 9.414 -8.328 -22.078 1 95.44 105 ARG A C 1
ATOM 861 O O . ARG A 1 105 ? 10.352 -9.094 -22.312 1 95.44 105 ARG A O 1
ATOM 868 N N . VAL A 1 106 ? 8.719 -8.328 -21.016 1 97.31 106 VAL A N 1
ATOM 869 C CA . VAL A 1 106 ? 8.992 -9.266 -19.938 1 97.31 106 VAL A CA 1
ATOM 870 C C . VAL A 1 106 ? 7.961 -10.391 -19.938 1 97.31 106 VAL A C 1
ATOM 872 O O . VAL A 1 106 ? 6.754 -10.133 -19.953 1 97.31 106 VAL A O 1
ATOM 875 N N . TYR A 1 107 ? 8.453 -11.633 -19.922 1 97.56 107 TYR A N 1
ATOM 876 C CA . TYR A 1 107 ? 7.602 -12.812 -19.969 1 97.56 107 TYR A CA 1
ATOM 877 C C . TYR A 1 107 ? 7.875 -13.727 -18.766 1 97.56 107 TYR A C 1
ATOM 879 O O . TYR A 1 107 ? 9 -13.773 -18.266 1 97.56 107 TYR A O 1
ATOM 887 N N . LEU A 1 108 ? 6.809 -14.43 -18.422 1 98.06 108 LEU A N 1
ATOM 888 C CA . LEU A 1 108 ? 6.984 -15.469 -17.422 1 98.06 108 LEU A CA 1
ATOM 889 C C . LEU A 1 108 ? 7.664 -16.703 -18.016 1 98.06 108 LEU A C 1
ATOM 891 O O . LEU A 1 108 ? 7.359 -17.094 -19.141 1 98.06 108 LEU A O 1
ATOM 895 N N . THR A 1 109 ? 8.625 -17.297 -17.266 1 98.12 109 THR A N 1
ATOM 896 C CA . THR A 1 109 ? 9.094 -18.641 -17.562 1 98.12 109 THR A CA 1
ATOM 897 C C . THR A 1 109 ? 8.102 -19.688 -17.078 1 98.12 109 THR A C 1
ATOM 899 O O . THR A 1 109 ? 7.098 -19.359 -16.453 1 98.12 109 THR A O 1
ATOM 902 N N . ASP A 1 110 ? 8.391 -20.984 -17.391 1 97.19 110 ASP A N 1
ATOM 903 C CA . ASP A 1 110 ? 7.57 -22.062 -16.828 1 97.19 110 ASP A CA 1
ATOM 904 C C . ASP A 1 110 ? 7.645 -22.078 -15.312 1 97.19 110 ASP A C 1
ATOM 906 O O . ASP A 1 110 ? 6.629 -22.281 -14.641 1 97.19 110 ASP A O 1
ATOM 910 N N . LYS A 1 111 ? 8.812 -21.812 -14.859 1 96.75 111 LYS A N 1
ATOM 911 C CA . LYS A 1 111 ? 8.992 -21.703 -13.414 1 96.75 111 LYS A CA 1
ATOM 912 C C . LYS A 1 111 ? 8.164 -20.562 -12.828 1 96.75 111 LYS A C 1
ATOM 914 O O . LYS A 1 111 ? 7.555 -20.719 -11.773 1 96.75 111 LYS A O 1
ATOM 919 N N . GLY A 1 112 ? 8.148 -19.422 -13.516 1 97.12 112 GLY A N 1
ATOM 920 C CA . GLY A 1 112 ? 7.352 -18.281 -13.102 1 97.12 112 GLY A CA 1
ATOM 921 C C . GLY A 1 112 ? 5.863 -18.562 -13.094 1 97.12 112 GLY A C 1
ATOM 922 O O . GLY A 1 112 ? 5.148 -18.125 -12.188 1 97.12 112 GLY A O 1
ATOM 923 N N . LYS A 1 113 ? 5.41 -19.297 -14.047 1 96.62 113 LYS A N 1
ATOM 924 C CA . LYS A 1 113 ? 3.998 -19.672 -14.133 1 96.62 113 LYS A CA 1
ATOM 925 C C . LYS A 1 113 ? 3.613 -20.625 -13.016 1 96.62 113 LYS A C 1
ATOM 927 O O . LYS A 1 113 ? 2.531 -20.516 -12.438 1 96.62 113 LYS A O 1
ATOM 932 N N . GLU A 1 114 ? 4.473 -21.516 -12.719 1 94.88 114 GLU A N 1
ATOM 933 C CA . GLU A 1 114 ? 4.211 -22.5 -11.68 1 94.88 114 GLU A CA 1
ATOM 934 C C . GLU A 1 114 ? 4.125 -21.844 -10.305 1 94.88 114 GLU A C 1
ATOM 936 O O . GLU A 1 114 ? 3.389 -22.312 -9.43 1 94.88 114 GLU A O 1
ATOM 941 N N . MET A 1 115 ? 4.836 -20.828 -10.172 1 94.62 115 MET A N 1
ATOM 942 C CA . MET A 1 115 ? 4.852 -20.078 -8.914 1 94.62 115 MET A CA 1
ATOM 943 C C . MET A 1 115 ? 3.484 -19.469 -8.633 1 94.62 115 MET A C 1
ATOM 945 O O . MET A 1 115 ? 3.168 -19.156 -7.484 1 94.62 115 MET A O 1
ATOM 949 N N . ARG A 1 116 ? 2.723 -19.281 -9.617 1 93.38 116 ARG A N 1
ATOM 950 C CA . ARG A 1 116 ? 1.42 -18.641 -9.492 1 93.38 116 ARG A CA 1
ATOM 951 C C . ARG A 1 116 ? 0.545 -19.359 -8.477 1 93.38 116 ARG A C 1
ATOM 953 O O . ARG A 1 116 ? -0.104 -18.719 -7.645 1 93.38 116 ARG A O 1
ATOM 960 N N . ASP A 1 117 ? 0.572 -20.641 -8.539 1 92.06 117 ASP A N 1
ATOM 961 C CA . ASP A 1 117 ? -0.279 -21.406 -7.641 1 92.06 117 ASP A CA 1
ATOM 962 C C . ASP A 1 117 ? 0.146 -21.234 -6.188 1 92.06 117 ASP A C 1
ATOM 964 O O . ASP A 1 117 ? -0.699 -21.141 -5.293 1 92.06 117 ASP A O 1
ATOM 968 N N . ILE A 1 118 ? 1.373 -21.203 -5.98 1 93.69 118 ILE A N 1
ATOM 969 C CA . ILE A 1 118 ? 1.913 -21.016 -4.637 1 93.69 118 ILE A CA 1
ATOM 970 C C . ILE A 1 118 ? 1.52 -19.625 -4.121 1 93.69 118 ILE A C 1
ATOM 972 O O . ILE A 1 118 ? 1.048 -19.5 -2.99 1 93.69 118 ILE A O 1
ATOM 976 N N . ILE A 1 119 ? 1.639 -18.656 -4.906 1 94.81 119 ILE A N 1
ATOM 977 C CA . ILE A 1 119 ? 1.326 -17.281 -4.543 1 94.81 119 ILE A CA 1
ATOM 978 C C . ILE A 1 119 ? -0.166 -17.156 -4.238 1 94.81 119 ILE A C 1
ATOM 980 O O . ILE A 1 119 ? -0.553 -16.547 -3.242 1 94.81 119 ILE A O 1
ATOM 984 N N . LEU A 1 120 ? -0.971 -17.75 -5.043 1 93.38 120 LEU A N 1
ATOM 985 C CA . LEU A 1 120 ? -2.416 -17.672 -4.859 1 93.38 120 LEU A CA 1
ATOM 986 C C . LEU A 1 120 ? -2.83 -18.297 -3.535 1 93.38 120 LEU A C 1
ATOM 988 O O . LEU A 1 120 ? -3.729 -17.797 -2.857 1 93.38 120 LEU A O 1
ATOM 992 N N . LYS A 1 121 ? -2.203 -19.375 -3.213 1 94.75 121 LYS A N 1
ATOM 993 C CA . LYS A 1 121 ? -2.488 -20.031 -1.938 1 94.75 121 LYS A CA 1
ATOM 994 C C . LYS A 1 121 ? -2.156 -19.109 -0.765 1 94.75 121 LYS A C 1
ATOM 996 O O . LYS A 1 121 ? -2.916 -19.031 0.203 1 94.75 121 LYS A O 1
ATOM 1001 N N . LYS A 1 122 ? -1.015 -18.469 -0.874 1 94.62 122 LYS A N 1
ATOM 1002 C CA . LYS A 1 122 ? -0.606 -17.562 0.196 1 94.62 122 LYS A CA 1
ATOM 1003 C C . LYS A 1 122 ? -1.521 -16.344 0.261 1 94.62 122 LYS A C 1
ATOM 1005 O O . LYS A 1 122 ? -1.859 -15.867 1.35 1 94.62 122 LYS A O 1
ATOM 1010 N N . LEU A 1 123 ? -1.944 -15.844 -0.889 1 95.19 123 LEU A N 1
ATOM 1011 C CA . LEU A 1 123 ? -2.889 -14.734 -0.938 1 95.19 123 LEU A CA 1
ATOM 1012 C C . LEU A 1 123 ? -4.215 -15.117 -0.287 1 95.19 123 LEU A C 1
ATOM 1014 O O . LEU A 1 123 ? -4.793 -14.336 0.464 1 95.19 123 LEU A O 1
ATOM 1018 N N . THR A 1 124 ? -4.66 -16.281 -0.577 1 95.06 124 THR A N 1
ATOM 1019 C CA . THR A 1 124 ? -5.91 -16.781 -0.012 1 95.06 124 THR A CA 1
ATOM 1020 C C . THR A 1 124 ? -5.812 -16.891 1.507 1 95.06 124 THR A C 1
ATOM 1022 O O . THR A 1 124 ? -6.73 -16.5 2.225 1 95.06 124 THR A O 1
ATOM 1025 N N . ALA A 1 125 ? -4.707 -17.391 1.988 1 93.56 125 ALA A N 1
ATOM 1026 C CA . ALA A 1 125 ? -4.5 -17.516 3.43 1 93.56 125 ALA A CA 1
ATOM 1027 C C . ALA A 1 125 ? -4.566 -16.141 4.105 1 93.56 125 ALA A C 1
ATOM 1029 O O . ALA A 1 125 ? -5.184 -15.992 5.164 1 93.56 125 ALA A O 1
ATOM 1030 N N . PHE A 1 126 ? -3.936 -15.164 3.557 1 94.25 126 PHE A N 1
ATOM 1031 C CA . PHE A 1 126 ? -3.955 -13.82 4.117 1 94.25 126 PHE A CA 1
ATOM 1032 C C . PHE A 1 126 ? -5.367 -13.242 4.098 1 94.25 126 PHE A C 1
ATOM 1034 O O . PHE A 1 126 ? -5.816 -12.656 5.086 1 94.25 126 PHE A O 1
ATOM 1041 N N . THR A 1 127 ? -6.031 -13.352 2.953 1 95.25 127 THR A N 1
ATOM 1042 C CA . THR A 1 127 ? -7.387 -12.828 2.826 1 95.25 127 THR A CA 1
ATOM 1043 C C . THR A 1 127 ? -8.328 -13.516 3.807 1 95.25 127 THR A C 1
ATOM 1045 O O . THR A 1 127 ? -9.25 -12.891 4.332 1 95.25 127 THR A O 1
ATOM 1048 N N . ASP A 1 128 ? -8.086 -14.805 4.027 1 92.75 128 ASP A N 1
ATOM 1049 C CA . ASP A 1 128 ? -8.883 -15.539 5 1 92.75 128 ASP A CA 1
ATOM 1050 C C . ASP A 1 128 ? -8.719 -14.953 6.402 1 92.75 128 ASP A C 1
ATOM 1052 O O . ASP A 1 128 ? -9.688 -14.883 7.168 1 92.75 128 ASP A O 1
ATOM 1056 N N . ILE A 1 129 ? -7.543 -14.547 6.727 1 91.69 129 ILE A N 1
ATOM 1057 C CA . ILE A 1 129 ? -7.289 -13.891 8.008 1 91.69 129 ILE A CA 1
ATOM 1058 C C . ILE A 1 129 ? -8.023 -12.555 8.055 1 91.69 129 ILE A C 1
ATOM 1060 O O . ILE A 1 129 ? -8.727 -12.258 9.023 1 91.69 129 ILE A O 1
ATOM 1064 N N . LEU A 1 130 ? -7.93 -11.836 7.012 1 93.75 130 LEU A N 1
ATOM 1065 C CA . LEU A 1 130 ? -8.516 -10.5 6.906 1 93.75 130 LEU A CA 1
ATOM 1066 C C . LEU A 1 130 ? -10.023 -10.555 7.094 1 93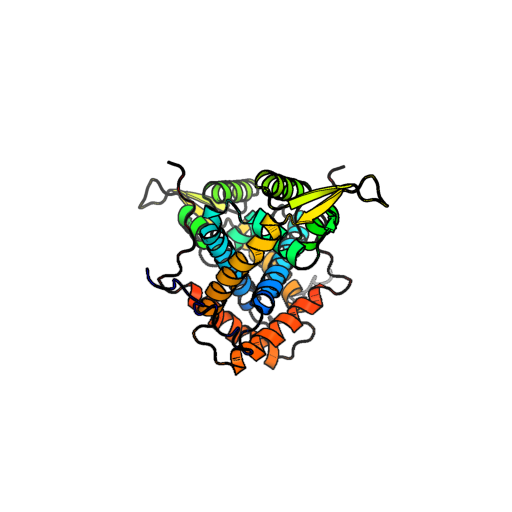.75 130 LEU A C 1
ATOM 1068 O O . LEU A 1 130 ? -10.602 -9.68 7.75 1 93.75 130 LEU A O 1
ATOM 1072 N N . PHE A 1 131 ? -10.641 -11.586 6.617 1 95.06 131 PHE A N 1
ATOM 1073 C CA . PHE A 1 131 ? -12.094 -11.648 6.566 1 95.06 131 PHE A CA 1
ATOM 1074 C C . PHE A 1 131 ? -12.625 -12.68 7.551 1 95.06 131 PHE A C 1
ATOM 1076 O O . PHE A 1 131 ? -13.773 -13.117 7.445 1 95.06 131 PHE A O 1
ATOM 1083 N N . SER A 1 132 ? -11.836 -13.117 8.422 1 92.75 132 SER A N 1
ATOM 1084 C CA . SER A 1 132 ? -12.172 -14.219 9.328 1 92.75 132 SER A CA 1
ATOM 1085 C C . SER A 1 132 ? -13.469 -13.938 10.078 1 92.75 132 SER A C 1
ATOM 1087 O O . SER A 1 132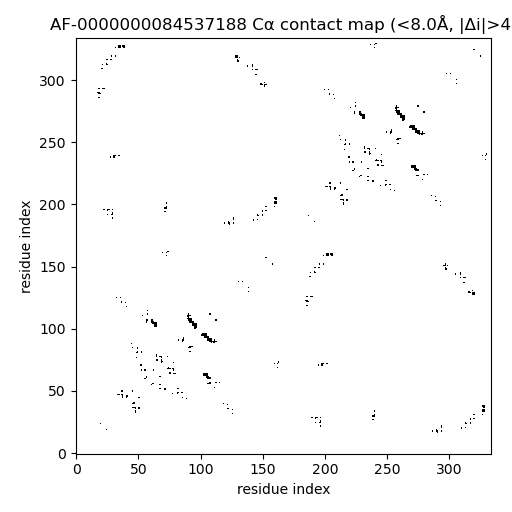 ? -14.18 -14.867 10.453 1 92.75 132 SER A O 1
ATOM 1089 N N . ASP A 1 133 ? -13.898 -12.68 10.273 1 93.94 133 ASP A N 1
ATOM 1090 C CA . ASP A 1 133 ? -15.094 -12.352 11.039 1 93.94 133 ASP A CA 1
ATOM 1091 C C . ASP A 1 133 ? -16.172 -11.727 10.141 1 93.94 133 ASP A C 1
ATOM 1093 O O . ASP A 1 133 ? -17.109 -11.094 10.633 1 93.94 133 ASP A O 1
ATOM 1097 N N . PHE A 1 134 ? -15.977 -11.844 8.906 1 96.38 134 PHE A N 1
ATOM 1098 C CA . PHE A 1 134 ? -16.953 -11.289 7.965 1 96.38 134 PHE A CA 1
ATOM 1099 C C . PHE A 1 134 ? -18.016 -12.32 7.621 1 96.38 134 PHE A C 1
ATOM 1101 O O . PHE A 1 134 ? -17.719 -13.5 7.445 1 96.38 134 PHE A O 1
ATOM 1108 N N . THR A 1 135 ? -19.25 -11.906 7.492 1 96.44 135 THR A N 1
ATOM 1109 C CA . THR A 1 135 ? -20.266 -12.719 6.852 1 96.44 135 THR A CA 1
ATOM 1110 C C . THR A 1 135 ? -20.094 -12.727 5.336 1 96.44 135 THR A C 1
ATOM 1112 O O . THR A 1 135 ? -19.328 -11.93 4.793 1 96.44 135 THR A O 1
ATOM 1115 N N . PHE A 1 136 ? -20.703 -13.625 4.758 1 93.62 136 PHE A N 1
ATOM 1116 C CA . PHE A 1 136 ? -20.641 -13.68 3.301 1 93.62 136 PHE A CA 1
ATOM 1117 C C . PHE A 1 136 ? -21.156 -12.375 2.693 1 93.62 136 PHE A C 1
ATOM 1119 O O . PHE A 1 136 ? -20.562 -11.859 1.744 1 93.62 136 PHE A O 1
ATOM 1126 N N . GLU A 1 137 ? -22.188 -11.828 3.279 1 96.06 137 GLU A N 1
ATOM 1127 C CA . GLU A 1 137 ? -22.781 -10.586 2.785 1 96.06 137 GLU A CA 1
ATOM 1128 C C . GLU A 1 137 ? -21.812 -9.414 2.957 1 96.06 137 GLU A C 1
ATOM 1130 O O . GLU A 1 137 ? -21.672 -8.578 2.061 1 96.06 137 GLU A O 1
ATOM 1135 N N . GLU A 1 138 ? -21.141 -9.359 4.078 1 96.88 138 GLU A N 1
ATOM 1136 C CA . GLU A 1 138 ? -20.156 -8.305 4.324 1 96.88 138 GLU A CA 1
ATOM 1137 C C . GLU A 1 138 ? -19.016 -8.375 3.314 1 96.88 138 GLU A C 1
ATOM 1139 O O . GLU A 1 138 ? -18.562 -7.34 2.824 1 96.88 138 GLU A O 1
ATOM 1144 N N . LYS A 1 139 ? -18.609 -9.594 3.016 1 96.38 139 LYS A N 1
ATOM 1145 C CA . LYS A 1 139 ? -17.531 -9.773 2.047 1 96.38 139 LYS A CA 1
ATOM 1146 C C . LYS A 1 139 ? -17.938 -9.258 0.669 1 96.38 139 LYS A C 1
ATOM 1148 O O . LYS A 1 139 ? -17.156 -8.57 0.002 1 96.38 139 LYS A O 1
ATOM 1153 N N . GLU A 1 140 ? -19.109 -9.578 0.29 1 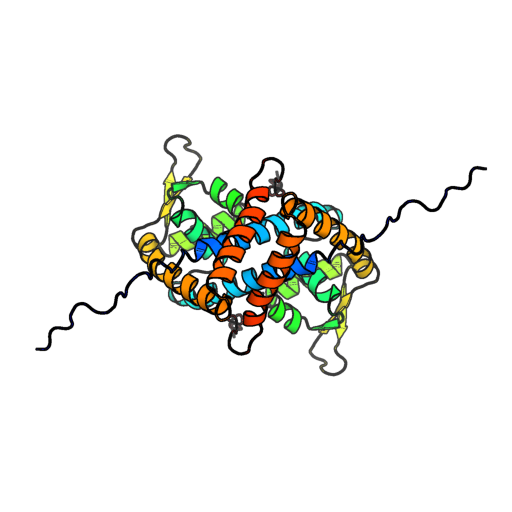96.12 140 GLU A N 1
ATOM 1154 C CA . GLU A 1 140 ? -19.594 -9.164 -1.022 1 96.12 140 GLU A CA 1
ATOM 1155 C C . GLU A 1 140 ? -19.734 -7.645 -1.103 1 96.12 140 GLU A C 1
ATOM 1157 O O . GLU A 1 140 ? -19.406 -7.035 -2.117 1 96.12 140 GLU A O 1
ATOM 1162 N N . ILE A 1 141 ? -20.25 -7.055 -0.038 1 97.31 141 ILE A N 1
ATOM 1163 C CA . ILE A 1 141 ? -20.406 -5.602 0.001 1 97.31 141 ILE A CA 1
ATOM 1164 C C . ILE A 1 141 ? -19.031 -4.938 -0.054 1 97.31 141 ILE A C 1
ATOM 1166 O O . ILE A 1 141 ? -18.828 -3.967 -0.791 1 97.31 141 ILE A O 1
ATOM 1170 N N . PHE A 1 142 ? -18.109 -5.516 0.739 1 97.56 142 PHE A N 1
ATOM 1171 C CA . PHE A 1 142 ? -16.75 -4.973 0.744 1 97.56 142 PHE A CA 1
ATOM 1172 C C . PHE A 1 142 ? -16.141 -5.035 -0.649 1 97.56 142 PHE A C 1
ATOM 1174 O O . PHE A 1 142 ? -15.562 -4.059 -1.122 1 97.56 142 PHE A O 1
ATOM 1181 N N . ARG A 1 143 ? -16.25 -6.168 -1.286 1 96.62 143 ARG A N 1
ATOM 1182 C CA . ARG A 1 143 ? -15.734 -6.355 -2.639 1 96.62 143 ARG A CA 1
ATOM 1183 C C . ARG A 1 143 ? -16.344 -5.336 -3.6 1 96.62 143 ARG A C 1
ATOM 1185 O O . ARG A 1 143 ? -15.617 -4.703 -4.371 1 96.62 143 ARG A O 1
ATOM 1192 N N . MET A 1 144 ? -17.625 -5.164 -3.512 1 97.06 144 MET A N 1
ATOM 1193 C CA . MET A 1 144 ? -18.312 -4.23 -4.402 1 97.06 144 MET A CA 1
ATOM 1194 C C . MET A 1 144 ? -17.828 -2.801 -4.168 1 97.06 144 MET A C 1
ATOM 1196 O O . MET A 1 144 ? -17.516 -2.082 -5.121 1 97.06 144 MET A O 1
ATOM 1200 N N . LEU A 1 145 ? -17.719 -2.406 -2.977 1 97.94 145 LEU A N 1
ATOM 1201 C CA . LEU A 1 145 ? -17.391 -1.024 -2.641 1 97.94 145 LEU A CA 1
ATOM 1202 C C . LEU A 1 145 ? -15.922 -0.72 -2.945 1 97.94 145 LEU A C 1
ATOM 1204 O O . LEU A 1 145 ? -15.594 0.383 -3.389 1 97.94 145 LEU A O 1
ATOM 1208 N N . ILE A 1 146 ? -15.016 -1.69 -2.672 1 97.44 146 ILE A N 1
ATOM 1209 C CA . ILE A 1 146 ? -13.602 -1.445 -2.939 1 97.44 146 ILE A CA 1
ATOM 1210 C C . ILE A 1 146 ? -13.375 -1.331 -4.445 1 97.44 146 ILE A C 1
ATOM 1212 O O . ILE A 1 146 ? -12.539 -0.544 -4.895 1 97.44 146 ILE A O 1
ATOM 1216 N N . HIS A 1 147 ? -14.133 -2.055 -5.246 1 96.56 147 HIS A N 1
ATOM 1217 C CA . HIS A 1 147 ? -14.047 -1.945 -6.699 1 96.56 147 HIS A CA 1
ATOM 1218 C C . HIS A 1 147 ? -14.625 -0.623 -7.188 1 96.56 147 HIS A C 1
ATOM 1220 O O . HIS A 1 147 ? -14.078 0.001 -8.102 1 96.56 147 HIS A O 1
ATOM 1226 N N . LYS A 1 148 ? -15.727 -0.256 -6.578 1 96.62 148 LYS A N 1
ATOM 1227 C CA . LYS A 1 148 ? -16.297 1.045 -6.902 1 96.62 148 LYS A CA 1
ATOM 1228 C C . LYS A 1 148 ? -15.305 2.168 -6.645 1 96.62 148 LYS A C 1
ATOM 1230 O O . LYS A 1 148 ? -15.164 3.08 -7.461 1 96.62 148 LYS A O 1
ATOM 1235 N N . ALA A 1 149 ? -14.562 2.074 -5.598 1 96.19 149 ALA A N 1
ATOM 1236 C CA . ALA A 1 149 ? -13.578 3.084 -5.227 1 96.19 149 ALA A CA 1
ATOM 1237 C C . ALA A 1 149 ? -12.414 3.102 -6.211 1 96.19 149 ALA A C 1
ATOM 1239 O O . ALA A 1 149 ? -12.039 4.16 -6.723 1 96.19 149 ALA A O 1
ATOM 1240 N N . VAL A 1 150 ? -11.891 1.912 -6.492 1 94.38 150 VAL A N 1
ATOM 1241 C CA . VAL A 1 150 ? -10.656 1.83 -7.27 1 94.38 150 VAL A CA 1
ATOM 1242 C C . VAL A 1 150 ? -10.938 2.223 -8.719 1 94.38 150 VAL A C 1
ATOM 1244 O O . VAL A 1 150 ? -10.055 2.736 -9.414 1 94.38 150 VAL A O 1
ATOM 1247 N N . THR A 1 151 ? -12.109 2.027 -9.211 1 92.25 151 THR A N 1
ATOM 1248 C CA . THR A 1 151 ? -12.477 2.328 -10.594 1 92.25 151 THR A CA 1
ATOM 1249 C C . THR A 1 151 ? -12.289 3.812 -10.891 1 92.25 151 THR A C 1
ATOM 1251 O O . THR A 1 151 ? -11.953 4.191 -12.008 1 92.25 151 THR A O 1
ATOM 1254 N N . LYS A 1 152 ? -12.422 4.656 -9.898 1 89.69 152 LYS A N 1
ATOM 1255 C CA . LYS A 1 152 ? -12.281 6.098 -10.062 1 89.69 152 LYS A CA 1
ATOM 1256 C C . LYS A 1 152 ? -10.836 6.484 -10.344 1 89.69 152 LYS A C 1
ATOM 1258 O O . LYS A 1 152 ? -10.57 7.539 -10.93 1 89.69 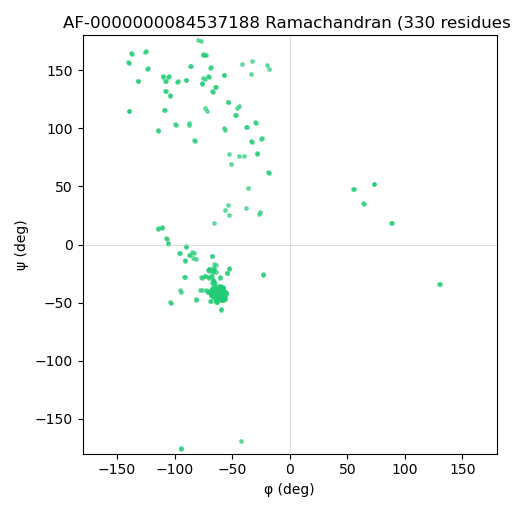152 LYS A O 1
ATOM 1263 N N . LEU A 1 153 ? -9.922 5.598 -9.984 1 88.12 153 LEU A N 1
ATOM 1264 C CA . LEU A 1 153 ? -8.5 5.91 -10.141 1 88.12 153 LEU A CA 1
ATOM 1265 C C . LEU A 1 153 ? -8.008 5.523 -11.531 1 88.12 153 LEU A C 1
ATOM 1267 O O . LEU A 1 153 ? -6.887 5.867 -11.914 1 88.12 153 LEU A O 1
ATOM 1271 N N . PHE A 1 154 ? -8.836 4.848 -12.25 1 80.62 154 PHE A N 1
ATOM 1272 C CA . PHE A 1 154 ? -8.508 4.488 -13.625 1 80.62 154 PHE A CA 1
ATOM 1273 C C . PHE A 1 154 ? -8.992 5.555 -14.594 1 80.62 154 PHE A C 1
ATOM 1275 O O . PHE A 1 154 ? -8.648 5.531 -15.773 1 80.62 154 PHE A O 1
ATOM 1282 N N . GLU A 1 155 ? -9.812 6.375 -14.07 1 72.94 155 GLU A N 1
ATOM 1283 C CA . GLU A 1 155 ? -10.375 7.395 -14.953 1 72.94 155 GLU A CA 1
ATOM 1284 C C . GLU A 1 155 ? -9.312 8.414 -15.359 1 72.94 155 GLU A C 1
ATOM 1286 O O . GLU A 1 155 ? -8.383 8.688 -14.594 1 72.94 155 GLU A O 1
ATOM 1291 N N . PRO A 1 156 ? -9.516 8.797 -16.578 1 61.53 156 PRO A N 1
ATOM 1292 C CA . PRO A 1 156 ? -8.625 9.828 -17.109 1 61.53 156 PRO A CA 1
ATOM 1293 C C . PRO A 1 156 ? -8.57 11.07 -16.219 1 61.53 156 PRO A C 1
ATOM 1295 O O . PRO A 1 156 ? -9.586 11.469 -15.656 1 61.53 156 PRO A O 1
ATOM 1298 N N . GLY A 1 157 ? -7.441 11.508 -15.734 1 55.88 157 GLY A N 1
ATOM 1299 C CA . GLY A 1 157 ? -7.23 12.688 -14.906 1 55.88 157 GLY A CA 1
ATOM 1300 C C . GLY A 1 157 ? -6.422 12.398 -13.656 1 55.88 157 GLY A C 1
ATOM 1301 O O . GLY A 1 157 ? -5.887 13.312 -13.031 1 55.88 157 GLY A O 1
ATOM 1302 N N . PHE A 1 158 ? -6.805 11.141 -13.32 1 56.16 158 PHE A N 1
ATOM 1303 C CA . PHE A 1 158 ? -5.91 10.844 -12.203 1 56.16 158 PHE A CA 1
ATOM 1304 C C . PHE A 1 158 ? -4.551 10.375 -12.711 1 56.16 158 PHE A C 1
ATOM 1306 O O . PHE A 1 158 ? -4.453 9.352 -13.391 1 56.16 158 PHE A O 1
ATOM 1313 N N . GLU A 1 159 ? -3.572 11.188 -12.977 1 57.62 159 GLU A N 1
ATOM 1314 C CA . GLU A 1 159 ? -2.219 10.758 -13.32 1 57.62 159 GLU A CA 1
ATOM 1315 C C . GLU A 1 159 ? -1.295 10.82 -12.102 1 57.62 159 GLU A C 1
ATOM 1317 O O . GLU A 1 159 ? -1.083 11.898 -11.531 1 57.62 159 GLU A O 1
ATOM 1322 N N . PRO A 1 160 ? -1.062 9.633 -11.555 1 53.47 160 PRO A N 1
ATOM 1323 C CA . PRO A 1 160 ? -0.024 9.812 -10.539 1 53.47 160 PRO A CA 1
ATOM 1324 C C . PRO A 1 160 ? 1.259 10.414 -11.102 1 53.47 160 PRO A C 1
ATOM 1326 O O . PRO A 1 160 ? 1.511 10.32 -12.305 1 53.47 160 PRO A O 1
ATOM 1329 N N . PRO A 1 161 ? 2 11.258 -10.312 1 43.75 161 PRO A N 1
ATOM 1330 C CA . PRO A 1 161 ? 3.176 11.906 -10.906 1 43.75 161 PRO A CA 1
ATOM 1331 C C . PRO A 1 161 ? 4.176 10.898 -11.469 1 43.75 161 PRO A C 1
ATOM 1333 O O . PRO A 1 161 ? 4.332 9.805 -10.93 1 43.75 161 PRO A O 1
ATOM 1336 N N . SER A 1 162 ? 4.145 10.719 -12.773 1 44.84 162 SER A N 1
ATOM 1337 C CA . SER A 1 162 ? 5.246 10.008 -13.414 1 44.84 162 SER A CA 1
ATOM 1338 C C . SER A 1 162 ? 6.594 10.508 -12.898 1 44.84 162 SER A C 1
ATOM 1340 O O . SER A 1 162 ? 6.73 11.68 -12.531 1 44.84 162 SER A O 1
ATOM 1342 N N . ASP A 1 163 ? 7.391 9.57 -12.234 1 42.34 163 ASP A N 1
ATOM 1343 C CA . ASP A 1 163 ? 8.75 10.008 -11.945 1 42.34 163 ASP A CA 1
ATOM 1344 C C . ASP A 1 163 ? 9.234 11.016 -12.977 1 42.34 163 ASP A C 1
ATOM 1346 O O . ASP A 1 163 ? 9.086 10.805 -14.18 1 42.34 163 ASP A O 1
ATOM 1350 N N . ARG A 1 164 ? 9.305 12.297 -12.711 1 36.31 164 ARG A N 1
ATOM 1351 C CA . ARG A 1 164 ? 10.148 13.133 -13.562 1 36.31 164 ARG A CA 1
ATOM 1352 C C . ARG A 1 164 ? 11.422 12.391 -13.969 1 36.31 164 ARG A C 1
ATOM 1354 O O . ARG A 1 164 ? 12.062 11.742 -13.141 1 36.31 164 ARG A O 1
ATOM 1361 N N . SER A 1 165 ? 11.57 11.781 -15.258 1 32.59 165 SER A N 1
ATOM 1362 C CA . SER A 1 165 ? 12.852 11.516 -15.906 1 32.59 165 SER A CA 1
ATOM 1363 C C . SER A 1 165 ? 13.914 12.516 -15.469 1 32.59 165 SER A C 1
ATOM 1365 O O . SER A 1 165 ? 13.742 13.719 -15.641 1 32.59 165 SER A O 1
ATOM 1367 N N . ASP A 1 166 ? 14.586 12.5 -14.328 1 28.92 166 ASP A N 1
ATOM 1368 C CA . ASP A 1 166 ? 15.828 13.25 -14.469 1 28.92 166 ASP A CA 1
ATOM 1369 C C . ASP A 1 166 ? 16.391 13.125 -15.891 1 28.92 166 ASP A C 1
ATOM 1371 O O . ASP A 1 166 ? 16.641 12.023 -16.359 1 28.92 166 ASP A O 1
ATOM 1375 N N . ASP A 1 167 ? 15.992 14.016 -16.875 1 22.77 167 ASP A N 1
ATOM 1376 C CA . ASP A 1 167 ? 17.078 14.445 -17.766 1 22.77 167 ASP A CA 1
ATOM 1377 C C . ASP A 1 167 ? 18.312 14.844 -16.969 1 22.77 167 ASP A C 1
ATOM 1379 O O . ASP A 1 167 ? 18.203 15.453 -15.906 1 22.77 167 ASP A O 1
ATOM 1383 N N . MET B 1 1 ? 1.933 -54.031 -2.568 1 26.83 1 MET B N 1
ATOM 1384 C CA . MET B 1 1 ? 2.26 -53.188 -3.725 1 26.83 1 MET B CA 1
ATOM 1385 C C . MET B 1 1 ? 1.353 -51.969 -3.793 1 26.83 1 MET B C 1
ATOM 1387 O O . MET B 1 1 ? 0.25 -52.031 -4.34 1 26.83 1 MET B O 1
ATOM 1391 N N . GLU B 1 2 ? 0.833 -51.219 -2.777 1 28.3 2 GLU B N 1
ATOM 1392 C CA . GLU B 1 2 ? -0.287 -50.438 -2.301 1 28.3 2 GLU B CA 1
ATOM 1393 C C . GLU B 1 2 ? -0.369 -49.094 -3.049 1 28.3 2 GLU B C 1
ATOM 1395 O O . GLU B 1 2 ? 0.655 -48.469 -3.309 1 28.3 2 GLU B O 1
ATOM 1400 N N . ASP B 1 3 ? -1.504 -48.781 -3.926 1 30.47 3 ASP B N 1
ATOM 1401 C CA . ASP B 1 3 ? -1.927 -47.781 -4.918 1 30.47 3 ASP B CA 1
ATOM 1402 C C . ASP B 1 3 ? -1.808 -46.375 -4.371 1 30.47 3 ASP B C 1
ATOM 1404 O O . ASP B 1 3 ? -2.438 -46.031 -3.369 1 30.47 3 ASP B O 1
ATOM 1408 N N . LEU B 1 4 ? -0.779 -45.656 -4.242 1 31.89 4 LEU B N 1
ATOM 1409 C CA . LEU B 1 4 ? -0.32 -44.312 -3.932 1 31.89 4 LEU B CA 1
ATOM 1410 C C . LEU B 1 4 ? -1.275 -43.25 -4.5 1 31.89 4 LEU B C 1
ATOM 1412 O O . LEU B 1 4 ? -1.207 -42.938 -5.684 1 31.89 4 LEU B O 1
ATOM 141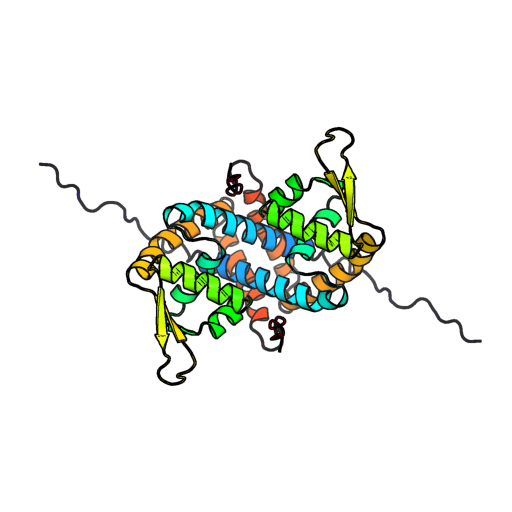6 N N . ARG B 1 5 ? -2.686 -43.25 -4.359 1 31 5 ARG B N 1
ATOM 1417 C CA . ARG B 1 5 ? -3.98 -42.625 -4.633 1 31 5 ARG B CA 1
ATOM 1418 C C . ARG B 1 5 ? -3.861 -41.125 -4.699 1 31 5 ARG B C 1
ATOM 1420 O O . ARG B 1 5 ? -2.895 -40.531 -4.195 1 31 5 ARG B O 1
ATOM 1427 N N . GLU B 1 6 ? -4.945 -40.25 -5.465 1 32.88 6 GLU B N 1
ATOM 1428 C CA . GLU B 1 6 ? -5.547 -39.062 -6.023 1 32.88 6 GLU B CA 1
ATOM 1429 C C . GLU B 1 6 ? -5.652 -37.938 -4.973 1 32.88 6 GLU B C 1
ATOM 1431 O O . GLU B 1 6 ? -6.629 -37.875 -4.223 1 32.88 6 GLU B O 1
ATOM 1436 N N . GLY B 1 7 ? -5.066 -37.719 -4.055 1 30.5 7 GLY B N 1
ATOM 1437 C CA . GLY B 1 7 ? -5.203 -36.812 -2.916 1 30.5 7 GLY B CA 1
ATOM 1438 C C . GLY B 1 7 ? -5.848 -35.5 -3.271 1 30.5 7 GLY B C 1
ATOM 1439 O O . GLY B 1 7 ? -5.891 -35.125 -4.441 1 30.5 7 GLY B O 1
ATOM 1440 N N . ASN B 1 8 ? -6.77 -34.75 -2.25 1 32.53 8 ASN B N 1
ATOM 1441 C CA . ASN B 1 8 ? -7.766 -33.688 -2.158 1 32.53 8 ASN B CA 1
ATOM 1442 C C . ASN B 1 8 ? -7.246 -32.375 -2.762 1 32.53 8 ASN B C 1
ATOM 1444 O O . ASN B 1 8 ? -6.469 -31.672 -2.129 1 32.53 8 ASN B O 1
ATOM 1448 N N . LEU B 1 9 ? -6.527 -32.219 -3.674 1 36.78 9 LEU B N 1
ATOM 1449 C CA . LEU B 1 9 ? -6.543 -31 -4.484 1 36.78 9 LEU B CA 1
ATOM 1450 C C . LEU B 1 9 ? -7.91 -30.328 -4.441 1 36.78 9 LEU B C 1
ATOM 1452 O O . LEU B 1 9 ? -8.797 -30.672 -5.234 1 36.78 9 LEU B O 1
ATOM 1456 N N . ARG B 1 10 ? -8.672 -30.516 -3.318 1 35.25 10 ARG B N 1
ATOM 1457 C CA . ARG B 1 10 ? -10.008 -30.141 -2.873 1 35.25 10 ARG B CA 1
ATOM 1458 C C . ARG B 1 10 ? -10.547 -28.969 -3.686 1 35.25 10 ARG B C 1
ATOM 1460 O O . ARG B 1 10 ? -9.781 -28.234 -4.316 1 35.25 10 ARG B O 1
ATOM 1467 N N . GLU B 1 11 ? -11.906 -28.734 -3.854 1 38.03 11 GLU B N 1
ATOM 1468 C CA . GLU B 1 11 ? -13.023 -27.984 -4.41 1 38.03 11 GLU B CA 1
ATOM 1469 C C . GLU B 1 11 ? -12.789 -26.469 -4.309 1 38.03 11 GLU B C 1
ATOM 1471 O O . GLU B 1 11 ? -12.555 -25.953 -3.219 1 38.03 11 GLU B O 1
ATOM 1476 N N . THR B 1 12 ? -11.969 -25.766 -5.094 1 42.12 12 THR B N 1
ATOM 1477 C CA . THR B 1 12 ? -12.109 -24.328 -5.309 1 42.12 12 THR B CA 1
ATOM 1478 C C . THR B 1 12 ? -13.508 -23.859 -4.926 1 42.12 12 THR B C 1
ATOM 1480 O O . THR B 1 12 ? -14.492 -24.25 -5.555 1 42.12 12 THR B O 1
ATOM 1483 N N . ASP B 1 13 ? -13.984 -23.969 -3.652 1 46.78 13 ASP B N 1
ATOM 1484 C CA . ASP B 1 13 ? -15.281 -23.5 -3.16 1 46.78 13 ASP B CA 1
ATOM 1485 C C . ASP B 1 13 ? -15.812 -22.359 -4.02 1 46.78 13 ASP B C 1
ATOM 1487 O O . ASP B 1 13 ? -15.125 -21.344 -4.203 1 46.78 13 ASP B O 1
ATOM 1491 N N . PRO B 1 14 ? -16.625 -22.625 -5.113 1 52.16 14 PRO B N 1
ATOM 1492 C CA . PRO B 1 14 ? -17.203 -21.562 -5.938 1 52.16 14 PRO B CA 1
ATOM 1493 C C . PRO B 1 14 ? -17.312 -20.234 -5.203 1 52.16 14 PRO B C 1
ATOM 1495 O O . PRO B 1 14 ? -17.422 -19.188 -5.836 1 52.16 14 PRO B O 1
ATOM 1498 N N . LYS B 1 15 ? -17.406 -20.484 -3.914 1 57.03 15 LYS B N 1
ATOM 1499 C CA . LYS B 1 15 ? -17.609 -19.312 -3.072 1 57.03 15 LYS B CA 1
ATOM 1500 C C . LYS B 1 15 ? -16.297 -18.594 -2.783 1 57.03 15 LYS B C 1
ATOM 1502 O O . LYS B 1 15 ? -16.281 -17.5 -2.217 1 57.03 15 LYS B O 1
ATOM 1507 N N . ARG B 1 16 ? -15.242 -19.359 -3.145 1 64 16 ARG B N 1
ATOM 1508 C CA . ARG B 1 16 ? -13.992 -18.688 -2.783 1 64 16 ARG B CA 1
ATOM 1509 C C . ARG B 1 16 ? -13.531 -17.75 -3.895 1 64 16 ARG B C 1
ATOM 1511 O O . ARG B 1 16 ? -13.227 -18.203 -5.004 1 64 16 ARG B O 1
ATOM 1518 N N . LYS B 1 17 ? -13.719 -16.578 -3.748 1 78.62 17 LYS B N 1
ATOM 1519 C CA . LYS B 1 17 ? -13.398 -15.531 -4.719 1 78.62 17 LYS B CA 1
ATOM 1520 C C . LYS B 1 17 ? -11.898 -15.289 -4.797 1 78.62 17 LYS B C 1
ATOM 1522 O O . LYS B 1 17 ? -11.164 -15.609 -3.857 1 78.62 17 LYS B O 1
ATOM 1527 N N . ASP B 1 18 ? -11.492 -15.039 -6.004 1 89.62 18 ASP B N 1
ATOM 1528 C CA . ASP B 1 18 ? -10.102 -14.68 -6.289 1 89.62 18 ASP B CA 1
ATOM 1529 C C . ASP B 1 18 ? -9.602 -13.602 -5.328 1 89.62 18 ASP B C 1
ATOM 1531 O O . ASP B 1 18 ? -10.148 -12.5 -5.281 1 89.62 18 ASP B O 1
ATOM 1535 N N . PRO B 1 19 ? -8.617 -14.023 -4.418 1 92.81 19 PRO B N 1
ATOM 1536 C CA . PRO B 1 19 ? -8.117 -13.047 -3.445 1 92.81 19 PRO B CA 1
ATOM 1537 C C . PRO B 1 19 ? -7.629 -11.758 -4.102 1 92.81 19 PRO B C 1
ATOM 1539 O O . PRO B 1 19 ? -7.57 -10.711 -3.447 1 92.81 19 PRO B O 1
ATOM 1542 N N . ARG B 1 20 ? -7.332 -11.766 -5.312 1 90.44 20 ARG B N 1
ATOM 1543 C CA . ARG B 1 20 ? -6.836 -10.594 -6.027 1 90.44 20 ARG B CA 1
ATOM 1544 C C . ARG B 1 20 ? -7.941 -9.562 -6.215 1 90.44 20 ARG B C 1
ATOM 1546 O O . ARG B 1 20 ? -7.66 -8.391 -6.465 1 90.44 20 ARG B O 1
ATOM 1553 N N . GLU B 1 21 ? -9.141 -10.047 -6.148 1 92.31 21 GLU B N 1
ATOM 1554 C CA . GLU B 1 21 ? -10.281 -9.141 -6.273 1 92.31 21 GLU B CA 1
ATOM 1555 C C . GLU B 1 21 ? -10.359 -8.188 -5.086 1 92.31 21 GLU B C 1
ATOM 1557 O O . GLU B 1 21 ? -11.016 -7.145 -5.16 1 92.31 21 GLU B O 1
ATOM 1562 N N . ILE B 1 22 ? -9.719 -8.562 -3.986 1 95.06 22 ILE B N 1
ATOM 1563 C CA . ILE B 1 22 ? -9.727 -7.73 -2.791 1 95.06 22 ILE B CA 1
ATOM 1564 C C . ILE B 1 22 ? -8.383 -7.008 -2.656 1 95.06 22 ILE B C 1
ATOM 1566 O O . ILE B 1 22 ? -8.344 -5.781 -2.551 1 95.06 22 ILE B O 1
ATOM 1570 N N . LEU B 1 23 ? -7.336 -7.77 -2.764 1 95.31 23 LEU B N 1
ATOM 1571 C CA . LEU B 1 23 ? -6.012 -7.23 -2.467 1 95.31 23 LEU B CA 1
ATOM 1572 C C . LEU B 1 23 ? -5.508 -6.359 -3.613 1 95.31 23 LEU B C 1
ATOM 1574 O O . LEU B 1 23 ? -4.742 -5.418 -3.393 1 95.31 23 LEU B O 1
ATOM 1578 N N . GLY B 1 24 ? -5.934 -6.621 -4.859 1 93.12 24 GLY B N 1
ATOM 1579 C CA . GLY B 1 24 ? -5.574 -5.801 -6.008 1 93.12 24 GLY B CA 1
ATOM 1580 C C . GLY B 1 24 ? -6.027 -4.359 -5.875 1 93.12 24 GLY B C 1
ATOM 1581 O O . GLY B 1 24 ? -5.203 -3.439 -5.918 1 93.12 24 GLY B O 1
ATOM 1582 N N . PRO B 1 25 ? -7.309 -4.191 -5.656 1 94.94 25 PRO B N 1
ATOM 1583 C CA . PRO B 1 25 ? -7.82 -2.832 -5.477 1 94.94 25 PRO B CA 1
ATOM 1584 C C . PRO B 1 25 ? -7.184 -2.113 -4.289 1 94.94 25 PRO B C 1
ATOM 1586 O O . PRO B 1 25 ? -6.887 -0.92 -4.371 1 94.94 25 PRO B O 1
ATOM 1589 N N . ILE B 1 26 ? -6.938 -2.812 -3.199 1 96.38 26 ILE B N 1
ATOM 1590 C CA . ILE B 1 26 ? -6.285 -2.209 -2.043 1 96.38 26 ILE B CA 1
ATOM 1591 C C . ILE B 1 26 ? -4.891 -1.719 -2.434 1 96.38 26 ILE B C 1
ATOM 1593 O O . ILE B 1 26 ? -4.52 -0.583 -2.131 1 96.38 26 ILE B O 1
ATOM 1597 N N . ALA B 1 27 ? -4.184 -2.529 -3.135 1 93.25 27 ALA B N 1
ATOM 1598 C CA . ALA B 1 27 ? -2.84 -2.182 -3.584 1 93.25 27 ALA B CA 1
ATOM 1599 C C . ALA B 1 27 ? -2.867 -0.979 -4.523 1 93.25 27 ALA B C 1
ATOM 1601 O O . ALA B 1 27 ? -2.059 -0.059 -4.387 1 93.25 27 ALA B O 1
ATOM 1602 N N . TYR B 1 28 ? -3.781 -1.028 -5.406 1 91.62 28 TYR B N 1
ATOM 1603 C CA . TYR B 1 28 ? -3.852 0.045 -6.391 1 91.62 28 TYR B CA 1
ATOM 1604 C C . TYR B 1 28 ? -4.211 1.37 -5.73 1 91.62 28 TYR B C 1
ATOM 1606 O O . TYR B 1 28 ? -3.625 2.408 -6.047 1 91.62 28 TYR B O 1
ATOM 1614 N N . ILE B 1 29 ? -5.156 1.363 -4.836 1 95.25 29 ILE B N 1
ATOM 1615 C CA . ILE B 1 29 ? -5.535 2.574 -4.113 1 95.25 29 ILE B CA 1
ATOM 1616 C C . ILE B 1 29 ? -4.336 3.1 -3.326 1 95.25 29 ILE B C 1
ATOM 1618 O O . ILE B 1 29 ? -4.035 4.297 -3.363 1 95.25 29 ILE B O 1
ATOM 1622 N N . TYR B 1 30 ? -3.635 2.221 -2.682 1 93.44 30 TYR B N 1
ATOM 1623 C CA . TYR B 1 30 ? -2.496 2.631 -1.869 1 93.44 30 TYR B CA 1
ATOM 1624 C C . TYR B 1 30 ? -1.405 3.252 -2.734 1 93.44 30 TYR B C 1
ATOM 1626 O O . TYR B 1 30 ? -0.894 4.328 -2.422 1 93.44 30 TYR B O 1
ATOM 1634 N N . ARG B 1 31 ? -1.048 2.607 -3.781 1 89.5 31 ARG B N 1
ATOM 1635 C CA . ARG B 1 31 ? 0.016 3.102 -4.648 1 89.5 31 ARG B CA 1
ATOM 1636 C C . ARG B 1 31 ? -0.381 4.418 -5.305 1 89.5 31 ARG B C 1
ATOM 1638 O O . ARG B 1 31 ? 0.45 5.316 -5.461 1 89.5 31 ARG B O 1
ATOM 1645 N N . SER B 1 32 ? -1.605 4.488 -5.738 1 91.69 32 SER B N 1
ATOM 1646 C CA . SER B 1 32 ? -2.1 5.738 -6.312 1 91.69 32 SER B CA 1
ATOM 1647 C C . SER B 1 32 ? -2.068 6.867 -5.289 1 91.69 32 SER B C 1
ATOM 1649 O O . SER B 1 32 ? -1.712 8 -5.617 1 91.69 32 SER B O 1
ATOM 1651 N N . HIS B 1 33 ? -2.496 6.531 -4.102 1 93.19 33 HIS B N 1
ATOM 1652 C CA . HIS B 1 33 ? -2.467 7.48 -2.994 1 93.19 33 HIS B CA 1
ATOM 1653 C C . HIS B 1 33 ? -1.05 7.98 -2.736 1 93.19 33 HIS B C 1
ATOM 1655 O O . HIS B 1 33 ? -0.83 9.188 -2.594 1 93.19 33 HIS B O 1
ATOM 1661 N N . LEU B 1 34 ? -0.106 7.086 -2.668 1 90.62 34 LEU B N 1
ATOM 1662 C CA . LEU B 1 34 ? 1.281 7.473 -2.436 1 90.62 34 LEU B CA 1
ATOM 1663 C C . LEU B 1 34 ? 1.799 8.352 -3.57 1 90.62 34 LEU B C 1
ATOM 1665 O O . LEU B 1 34 ? 2.441 9.375 -3.326 1 90.62 34 LEU B O 1
ATOM 1669 N N . ALA B 1 35 ? 1.52 7.926 -4.758 1 87.94 35 ALA B N 1
ATOM 1670 C CA . ALA B 1 35 ? 1.948 8.711 -5.91 1 87.94 35 ALA B CA 1
ATOM 1671 C C . ALA B 1 35 ? 1.349 10.117 -5.871 1 87.94 35 ALA B C 1
ATOM 1673 O O . ALA B 1 35 ? 2.033 11.102 -6.164 1 87.94 35 ALA B O 1
ATOM 1674 N N . TYR B 1 36 ? 0.105 10.211 -5.562 1 90.88 36 TYR B N 1
ATOM 1675 C CA . TYR B 1 36 ? -0.594 11.492 -5.438 1 90.88 36 TYR B CA 1
ATOM 1676 C C . TYR B 1 36 ? 0.055 12.367 -4.375 1 90.88 36 TYR B C 1
ATOM 1678 O O . TYR B 1 36 ? 0.321 13.547 -4.609 1 90.88 36 TYR B O 1
ATOM 1686 N N . MET B 1 37 ? 0.32 11.781 -3.26 1 92.62 37 MET B N 1
ATOM 1687 C CA . MET B 1 37 ? 0.867 12.547 -2.143 1 92.62 37 MET B CA 1
ATOM 1688 C C . MET B 1 37 ? 2.285 13.016 -2.449 1 92.62 37 MET B C 1
ATOM 1690 O O . MET B 1 37 ? 2.656 14.148 -2.115 1 92.62 37 MET B O 1
ATOM 1694 N N . VAL B 1 38 ? 3.082 12.164 -3.002 1 88.81 38 VAL B N 1
ATOM 1695 C CA . VAL B 1 38 ? 4.449 12.531 -3.352 1 88.81 38 VAL B CA 1
ATOM 1696 C C . VAL B 1 38 ? 4.441 13.742 -4.281 1 88.81 38 VAL B C 1
ATOM 1698 O O . VAL B 1 38 ? 5.215 14.688 -4.094 1 88.81 38 VAL B O 1
ATOM 1701 N N . LYS B 1 39 ? 3.568 13.672 -5.195 1 90.12 39 LYS B N 1
ATOM 1702 C CA . LYS B 1 39 ? 3.457 14.789 -6.125 1 90.12 39 LYS B CA 1
ATOM 1703 C C . LYS B 1 39 ? 3.021 16.062 -5.406 1 90.12 39 LYS B C 1
ATOM 1705 O O . LYS B 1 39 ? 3.623 17.125 -5.586 1 90.12 39 LYS B O 1
ATOM 1710 N N . GLU B 1 40 ? 2.01 15.984 -4.621 1 92.5 40 GLU B N 1
ATOM 1711 C CA . GLU B 1 40 ? 1.436 17.141 -3.951 1 92.5 40 GLU B CA 1
ATOM 1712 C C . GLU B 1 40 ? 2.396 17.703 -2.91 1 92.5 40 GLU B C 1
ATOM 1714 O O . GLU B 1 40 ? 2.357 18.906 -2.607 1 92.5 40 GLU B O 1
ATOM 1719 N N . LEU B 1 41 ? 3.318 16.922 -2.422 1 94.38 41 LEU B N 1
ATOM 1720 C CA . LEU B 1 41 ? 4.18 17.359 -1.329 1 94.38 41 LEU B CA 1
ATOM 1721 C C . LEU B 1 41 ? 5.594 17.625 -1.83 1 94.38 41 LEU B C 1
ATOM 1723 O O . LEU B 1 41 ? 6.484 17.953 -1.04 1 94.38 41 LEU B O 1
ATOM 1727 N N . GLU B 1 42 ? 5.734 17.531 -3.066 1 92.62 42 GLU B N 1
ATOM 1728 C CA . GLU B 1 42 ? 7.039 17.781 -3.68 1 92.62 42 GLU B CA 1
ATOM 1729 C C . GLU B 1 42 ? 7.578 19.156 -3.297 1 92.62 42 GLU B C 1
ATOM 1731 O O . GLU B 1 42 ? 8.766 19.297 -2.99 1 92.62 42 GLU B O 1
ATOM 1736 N N . ALA B 1 43 ? 6.711 20.141 -3.291 1 93 43 ALA B N 1
ATOM 1737 C CA . ALA B 1 43 ? 7.098 21.5 -2.984 1 93 43 ALA B CA 1
ATOM 1738 C C . ALA B 1 43 ? 7.598 21.625 -1.547 1 93 43 ALA B C 1
ATOM 1740 O O . ALA B 1 43 ? 8.297 22.594 -1.204 1 93 43 ALA B O 1
ATOM 1741 N N . TYR B 1 44 ? 7.285 20.672 -0.756 1 95.31 44 TYR B N 1
ATOM 1742 C CA . TYR B 1 44 ? 7.66 20.703 0.652 1 95.31 44 TYR B CA 1
ATOM 1743 C C . TYR B 1 44 ? 8.812 19.734 0.927 1 95.31 44 TYR B C 1
ATOM 1745 O O . TYR B 1 44 ? 9.172 19.5 2.084 1 95.31 44 TYR B O 1
ATOM 1753 N N . ARG B 1 45 ? 9.266 19.078 -0.136 1 94.19 45 ARG B N 1
ATOM 1754 C CA . ARG B 1 45 ? 10.398 18.156 -0.077 1 94.19 45 ARG B CA 1
ATOM 1755 C C . ARG B 1 45 ? 10.086 16.969 0.809 1 94.19 45 ARG B C 1
ATOM 1757 O O . ARG B 1 45 ? 10.93 16.531 1.595 1 94.19 45 ARG B O 1
ATOM 1764 N N . VAL B 1 46 ? 8.922 16.547 0.798 1 93.69 46 VAL B N 1
ATOM 1765 C CA . VAL B 1 46 ? 8.477 15.352 1.509 1 93.69 46 VAL B CA 1
ATOM 1766 C C . VAL B 1 46 ? 8.172 14.234 0.509 1 93.69 46 VAL B C 1
ATOM 1768 O O . VAL B 1 46 ? 7.262 14.367 -0.311 1 93.69 46 VAL B O 1
ATOM 1771 N N . GLY B 1 47 ? 8.906 13.148 0.544 1 90.19 47 GLY B N 1
ATOM 1772 C CA . GLY B 1 47 ? 8.703 11.992 -0.318 1 90.19 47 GLY B CA 1
ATOM 1773 C C . GLY B 1 47 ? 7.848 10.914 0.32 1 90.19 47 GLY B C 1
ATOM 1774 O O . GLY B 1 47 ? 7.316 11.109 1.417 1 90.19 47 GLY B O 1
ATOM 1775 N N . SER B 1 48 ? 7.684 9.758 -0.393 1 83.88 48 SER B N 1
ATOM 1776 C CA . SER B 1 48 ? 6.781 8.695 0.033 1 83.88 48 SER B CA 1
ATOM 1777 C C . SER B 1 48 ? 7.215 8.102 1.37 1 83.88 48 SER B C 1
ATOM 1779 O O . SER B 1 48 ? 6.387 7.902 2.262 1 83.88 48 SER B O 1
ATOM 1781 N N . GLY B 1 49 ? 8.484 7.84 1.486 1 84.31 49 GLY B N 1
ATOM 1782 C CA . GLY B 1 49 ? 8.984 7.277 2.729 1 84.31 49 GLY B CA 1
ATOM 1783 C C . GLY B 1 49 ? 8.867 8.219 3.908 1 84.31 49 GLY B C 1
ATOM 1784 O O . GLY B 1 49 ? 8.656 7.785 5.043 1 84.31 49 GLY B O 1
ATOM 1785 N N . GLN B 1 50 ? 8.977 9.445 3.627 1 91.62 50 GLN B N 1
ATOM 1786 C CA . GLN B 1 50 ? 8.891 10.469 4.664 1 91.62 50 GLN B CA 1
ATOM 1787 C C . GLN B 1 50 ? 7.445 10.719 5.07 1 91.62 50 GLN B C 1
ATOM 1789 O O . GLN B 1 50 ? 7.148 10.898 6.254 1 91.62 50 GLN B O 1
ATOM 1794 N N . PHE B 1 51 ? 6.617 10.711 4.156 1 92.69 51 PHE B N 1
ATOM 1795 C CA . PHE B 1 51 ? 5.199 10.977 4.359 1 92.69 51 PHE B CA 1
ATOM 1796 C C . PHE B 1 51 ? 4.609 10.031 5.395 1 92.69 51 PHE B C 1
ATOM 1798 O O . PHE B 1 51 ? 3.949 10.469 6.34 1 92.69 51 PHE B O 1
ATOM 1805 N N . GLU B 1 52 ? 4.871 8.812 5.305 1 92.31 52 GLU B N 1
ATOM 1806 C CA . GLU B 1 52 ? 4.316 7.812 6.219 1 92.31 52 GLU B CA 1
ATOM 1807 C C . GLU B 1 52 ? 4.832 8.016 7.637 1 92.31 52 GLU B C 1
ATOM 1809 O O . GLU B 1 52 ? 4.113 7.773 8.609 1 92.31 52 GLU B O 1
ATOM 1814 N N . PHE B 1 53 ? 6.012 8.406 7.742 1 94.38 53 PHE B N 1
ATOM 1815 C CA . PHE B 1 53 ? 6.578 8.68 9.062 1 94.38 53 PHE B CA 1
ATOM 1816 C C . PHE B 1 53 ? 5.906 9.891 9.695 1 94.38 53 PHE B C 1
ATOM 1818 O O . PHE B 1 53 ? 5.566 9.859 10.883 1 94.38 53 PHE B O 1
ATOM 1825 N N . LEU B 1 54 ? 5.68 10.938 8.938 1 95.38 54 LEU B N 1
ATOM 1826 C CA . LEU B 1 54 ? 4.961 12.102 9.43 1 95.38 54 LEU B CA 1
ATOM 1827 C C . LEU B 1 54 ? 3.561 11.719 9.898 1 95.38 54 LEU B C 1
ATOM 1829 O O . LEU B 1 54 ? 3.123 12.141 10.977 1 95.38 54 LEU B O 1
ATOM 1833 N N . MET B 1 55 ? 2.965 10.906 9.148 1 93.44 55 MET B N 1
ATOM 1834 C CA . MET B 1 55 ? 1.616 10.469 9.492 1 93.44 55 MET B CA 1
ATOM 1835 C C . MET B 1 55 ? 1.604 9.758 10.836 1 93.44 55 MET B C 1
ATOM 1837 O O . MET B 1 55 ? 0.707 9.977 11.656 1 93.44 55 MET B O 1
ATOM 1841 N N . SER B 1 56 ? 2.551 8.898 11.055 1 92.75 56 SER B N 1
ATOM 1842 C CA . SER B 1 56 ? 2.641 8.18 12.32 1 92.75 56 SER B CA 1
ATOM 1843 C C . SER B 1 56 ? 2.877 9.141 13.484 1 92.75 56 SER B C 1
ATOM 1845 O O . SER B 1 56 ? 2.252 9.008 14.539 1 92.75 56 SER B O 1
ATOM 1847 N N . LEU B 1 57 ? 3.66 10.117 13.281 1 95.31 57 LEU B N 1
ATOM 1848 C CA . LEU B 1 57 ? 4.031 11.055 14.344 1 95.31 57 LEU B CA 1
ATOM 1849 C C . LEU B 1 57 ? 2.873 11.992 14.672 1 95.31 57 LEU B C 1
ATOM 1851 O O . LEU B 1 57 ? 2.793 12.523 15.781 1 95.31 57 LEU B O 1
ATOM 1855 N N . TYR B 1 58 ? 2.004 12.227 13.664 1 92.62 58 TYR B N 1
ATOM 1856 C CA . TYR B 1 58 ? 0.813 13.023 13.922 1 92.62 58 TYR B CA 1
ATOM 1857 C C . TYR B 1 58 ? -0.145 12.289 14.852 1 92.62 58 TYR B C 1
ATOM 1859 O O . TYR B 1 58 ? -0.941 12.922 15.555 1 92.62 58 TYR B O 1
ATOM 1867 N N . TYR B 1 59 ? -0.125 11.031 14.867 1 89 59 TYR B N 1
ATOM 1868 C CA . TYR B 1 59 ? -0.947 10.219 15.766 1 89 59 TYR B CA 1
ATOM 1869 C C . TYR B 1 59 ? -0.314 10.125 17.141 1 89 59 TYR B C 1
ATOM 1871 O O . TYR B 1 59 ? -1.003 10.25 18.156 1 89 59 TYR B O 1
ATOM 1879 N N . LYS B 1 60 ? 0.964 9.828 17.109 1 91.12 60 LYS B N 1
ATOM 1880 C CA . LYS B 1 60 ? 1.722 9.766 18.344 1 91.12 60 LYS B CA 1
ATOM 1881 C C . LYS B 1 60 ? 3.107 10.383 18.188 1 91.12 60 LYS B C 1
ATOM 1883 O O . LYS B 1 60 ? 3.959 9.828 17.484 1 91.12 60 LYS B O 1
ATOM 1888 N N . ASP B 1 61 ? 3.277 11.484 18.938 1 94.25 61 ASP B N 1
ATOM 1889 C CA . ASP B 1 61 ? 4.562 12.172 18.906 1 94.25 61 ASP B CA 1
ATOM 1890 C C . ASP B 1 61 ? 5.543 11.555 19.891 1 94.25 61 ASP B C 1
ATOM 1892 O O . ASP B 1 61 ? 5.129 10.914 20.859 1 94.25 61 ASP B O 1
ATOM 1896 N N . GLY B 1 62 ? 6.805 11.711 19.562 1 94.5 62 GLY B N 1
ATOM 1897 C CA . GLY B 1 62 ? 7.801 11.195 20.484 1 94.5 62 GLY B CA 1
ATOM 1898 C C . GLY B 1 62 ? 7.898 9.688 20.469 1 94.5 62 GLY B C 1
ATOM 1899 O O . GLY B 1 62 ? 7.863 9.047 21.516 1 94.5 62 GLY B O 1
ATOM 1900 N N . VAL B 1 63 ? 8.055 9.094 19.359 1 93.81 63 VAL B N 1
ATOM 1901 C CA . VAL B 1 63 ? 8.109 7.648 19.188 1 93.81 63 VAL B CA 1
ATOM 1902 C C . VAL B 1 63 ? 9.531 7.227 18.812 1 93.81 63 VAL B C 1
ATOM 1904 O O . VAL B 1 63 ? 10.234 7.949 18.109 1 93.81 63 VAL B O 1
ATOM 1907 N N . SER B 1 64 ? 9.953 6.078 19.297 1 93.38 64 SER B N 1
ATOM 1908 C CA . SER B 1 64 ? 11.297 5.609 18.953 1 93.38 64 SER B CA 1
ATOM 1909 C C . SER B 1 64 ? 11.383 5.227 17.484 1 93.38 64 SER B C 1
ATOM 1911 O O . SER B 1 64 ? 10.383 4.84 16.875 1 93.38 64 SER B O 1
ATOM 1913 N N . GLN B 1 65 ? 12.57 5.352 16.969 1 91.81 65 GLN B N 1
ATOM 1914 C CA . GLN B 1 65 ? 12.789 4.941 15.594 1 91.81 65 GLN B CA 1
ATOM 1915 C C . GLN B 1 65 ? 12.438 3.471 15.391 1 91.81 65 GLN B C 1
ATOM 1917 O O . GLN B 1 65 ? 11.891 3.092 14.352 1 91.81 65 GLN B O 1
ATOM 1922 N N . GLU B 1 66 ? 12.727 2.723 16.344 1 90.31 66 GLU B N 1
ATOM 1923 C CA . GLU B 1 66 ? 12.43 1.294 16.297 1 90.31 66 GLU B CA 1
ATOM 1924 C C . GLU B 1 66 ? 10.93 1.044 16.219 1 90.31 66 GLU B C 1
ATOM 1926 O O . GLU B 1 66 ? 10.469 0.226 15.414 1 90.31 66 GLU B O 1
ATOM 1931 N N . THR B 1 67 ? 10.227 1.691 17.031 1 90.56 67 THR B N 1
ATOM 1932 C CA . THR B 1 67 ? 8.773 1.556 17.047 1 90.56 67 THR B CA 1
ATOM 1933 C C . THR B 1 67 ? 8.18 2.027 15.719 1 90.56 67 THR B C 1
ATOM 1935 O O . THR B 1 67 ? 7.273 1.386 15.18 1 90.56 67 THR B O 1
ATOM 1938 N N . LEU B 1 68 ? 8.688 3.1 15.211 1 92.5 68 LEU B N 1
ATOM 1939 C CA . LEU B 1 68 ? 8.211 3.615 13.93 1 92.5 68 LEU B CA 1
ATOM 1940 C C . LEU B 1 68 ? 8.453 2.602 12.812 1 92.5 68 LEU B C 1
ATOM 1942 O O . LEU B 1 68 ? 7.559 2.346 12 1 92.5 68 LEU B O 1
ATOM 1946 N N . ALA B 1 69 ? 9.633 2.049 12.805 1 90.31 69 ALA B N 1
ATOM 1947 C CA . ALA B 1 69 ? 9.977 1.057 11.789 1 90.31 69 ALA B CA 1
ATOM 1948 C C . ALA B 1 69 ? 9.047 -0.152 11.867 1 90.31 69 ALA B C 1
ATOM 1950 O O . ALA B 1 69 ? 8.562 -0.642 10.844 1 90.31 69 ALA B O 1
ATOM 1951 N N . LYS B 1 70 ? 8.773 -0.606 13.062 1 87.06 70 LYS B N 1
ATOM 1952 C CA . LYS B 1 70 ? 7.902 -1.756 13.297 1 87.06 70 LYS B CA 1
ATOM 1953 C C . LYS B 1 70 ? 6.473 -1.466 12.844 1 87.06 70 LYS B C 1
ATOM 1955 O O . LYS B 1 70 ? 5.863 -2.275 12.141 1 87.06 70 LYS B O 1
ATOM 1960 N N . GLU B 1 71 ? 6.016 -0.334 13.234 1 85.06 71 GLU B N 1
ATOM 1961 C CA . GLU B 1 71 ? 4.648 0.054 12.898 1 85.06 71 GLU B CA 1
ATOM 1962 C C . GLU B 1 71 ? 4.465 0.197 11.391 1 85.06 71 GLU B C 1
ATOM 1964 O O . GLU B 1 71 ? 3.406 -0.136 10.852 1 85.06 71 GLU B O 1
ATOM 1969 N N . LEU B 1 72 ? 5.453 0.724 10.758 1 88.12 72 LEU B N 1
ATOM 1970 C CA . LEU B 1 72 ? 5.363 0.999 9.328 1 88.12 72 LEU B CA 1
ATOM 1971 C C . LEU B 1 72 ? 5.844 -0.198 8.516 1 88.12 72 LEU B C 1
ATOM 1973 O O . LEU B 1 72 ? 5.785 -0.179 7.281 1 88.12 72 LEU B O 1
ATOM 1977 N N . LYS B 1 73 ? 6.27 -1.223 9.211 1 82.81 73 LYS B N 1
ATOM 1978 C CA . LYS B 1 73 ? 6.715 -2.465 8.586 1 82.81 73 LYS B CA 1
ATOM 1979 C C . LYS B 1 73 ? 7.816 -2.203 7.566 1 82.81 73 LYS B C 1
ATOM 1981 O O . LYS B 1 73 ? 7.762 -2.705 6.441 1 82.81 73 LYS B O 1
ATOM 1986 N N . VAL B 1 74 ? 8.805 -1.425 7.949 1 85.38 74 VAL B N 1
ATOM 1987 C CA . VAL B 1 74 ? 9.969 -1.125 7.121 1 85.38 74 VAL B CA 1
ATOM 1988 C C . VAL B 1 74 ? 11.25 -1.483 7.879 1 85.38 74 VAL B C 1
ATOM 1990 O O . VAL B 1 74 ? 11.211 -1.72 9.086 1 85.38 74 VAL B O 1
ATOM 1993 N N . SER B 1 75 ? 12.344 -1.527 7.145 1 86.12 75 SER B N 1
ATOM 1994 C CA . SER B 1 75 ? 13.625 -1.855 7.75 1 86.12 75 SER B CA 1
ATOM 1995 C C . SER B 1 75 ? 14.148 -0.697 8.594 1 86.12 75 SER B C 1
ATOM 1997 O O . SER B 1 75 ? 13.75 0.452 8.398 1 86.12 75 SER B O 1
ATOM 1999 N N . LYS B 1 76 ? 15.078 -1.021 9.43 1 90 76 LYS B N 1
ATOM 2000 C CA . LYS B 1 76 ? 15.734 -0.006 10.242 1 90 76 LYS B CA 1
ATOM 2001 C C . LYS B 1 76 ? 16.453 1.019 9.367 1 90 76 LYS B C 1
ATOM 2003 O O . LYS B 1 76 ? 16.422 2.217 9.656 1 90 76 LYS B O 1
ATOM 2008 N N . ALA B 1 77 ? 17.062 0.485 8.398 1 90.31 77 ALA B N 1
ATOM 2009 C CA . ALA B 1 77 ? 17.797 1.359 7.488 1 90.31 77 ALA B CA 1
ATOM 2010 C C . ALA B 1 77 ? 16.859 2.344 6.797 1 90.31 77 ALA B C 1
ATOM 2012 O O . ALA B 1 77 ? 17.156 3.531 6.684 1 90.31 77 ALA B O 1
ATOM 2013 N N . THR B 1 78 ? 15.711 1.874 6.352 1 87.62 78 THR B N 1
ATOM 2014 C CA . THR B 1 78 ? 14.711 2.717 5.711 1 87.62 78 THR B CA 1
ATOM 2015 C C . THR B 1 78 ? 14.203 3.781 6.68 1 87.62 78 THR B C 1
ATOM 2017 O O . THR B 1 78 ? 14.047 4.945 6.301 1 87.62 78 THR B O 1
ATOM 2020 N N . SER B 1 79 ? 13.977 3.342 7.844 1 93.56 79 SER B N 1
ATOM 2021 C CA . SER B 1 79 ? 13.5 4.266 8.867 1 93.56 79 SER B CA 1
ATOM 2022 C C . SER B 1 79 ? 14.531 5.359 9.141 1 93.56 79 SER B C 1
ATOM 2024 O O . SER B 1 79 ? 14.18 6.543 9.195 1 93.56 79 SER B O 1
ATOM 2026 N N . ALA B 1 80 ? 15.734 4.957 9.281 1 93.88 80 ALA B N 1
ATOM 2027 C CA . ALA B 1 80 ? 16.797 5.91 9.562 1 93.88 80 ALA B CA 1
ATOM 2028 C C . ALA B 1 80 ? 16.922 6.953 8.461 1 93.88 80 ALA B C 1
ATOM 2030 O O . ALA B 1 80 ? 17.031 8.148 8.734 1 93.88 80 ALA B O 1
ATOM 2031 N N . ARG B 1 81 ? 16.812 6.504 7.281 1 94.25 81 ARG B N 1
ATOM 2032 C CA . ARG B 1 81 ? 16.938 7.398 6.137 1 94.25 81 ARG B CA 1
ATOM 2033 C C . ARG B 1 81 ? 15.773 8.375 6.078 1 94.25 81 ARG B C 1
ATOM 2035 O O . ARG B 1 81 ? 15.961 9.562 5.816 1 94.25 81 ARG B O 1
ATOM 2042 N N . ALA B 1 82 ? 14.633 7.895 6.281 1 95.12 82 ALA B N 1
ATOM 2043 C CA . ALA B 1 82 ? 13.445 8.742 6.238 1 95.12 82 ALA B CA 1
ATOM 2044 C C . ALA B 1 82 ? 13.484 9.805 7.332 1 95.12 82 ALA B C 1
ATOM 2046 O O . ALA B 1 82 ? 13.195 10.977 7.078 1 95.12 82 ALA B O 1
ATOM 2047 N N . ILE B 1 83 ? 13.867 9.406 8.477 1 96.25 83 ILE B N 1
ATOM 2048 C CA . ILE B 1 83 ? 13.914 10.312 9.617 1 96.25 83 ILE B CA 1
ATOM 2049 C C . ILE B 1 83 ? 15.016 11.352 9.406 1 96.25 83 ILE B C 1
ATOM 2051 O O . ILE B 1 83 ? 14.82 12.531 9.695 1 96.25 83 ILE B O 1
ATOM 2055 N N . GLN B 1 84 ? 16.125 10.883 8.945 1 96.38 84 GLN B N 1
ATOM 2056 C CA . GLN B 1 84 ? 17.219 11.805 8.656 1 96.38 84 GLN B CA 1
ATOM 2057 C C . GLN B 1 84 ? 16.797 12.867 7.648 1 96.38 84 GLN B C 1
ATOM 2059 O O . GLN B 1 84 ? 17.109 14.047 7.809 1 96.38 84 GLN B O 1
ATOM 2064 N N . SER B 1 85 ? 16.125 12.453 6.652 1 96.62 85 SER B N 1
ATOM 2065 C CA . SER B 1 85 ? 15.633 13.383 5.637 1 96.62 85 SER B CA 1
ATOM 2066 C C . SER B 1 85 ? 14.656 14.391 6.23 1 96.62 85 SER B C 1
ATOM 2068 O O . SER B 1 85 ? 14.742 15.586 5.953 1 96.62 85 SER B O 1
ATOM 2070 N N . LEU B 1 86 ? 13.789 13.945 7.035 1 97.31 86 LEU B N 1
ATOM 2071 C CA . LEU B 1 86 ? 12.805 14.812 7.676 1 97.31 86 LEU B CA 1
ATOM 2072 C C . LEU B 1 86 ? 13.484 15.797 8.617 1 97.31 86 LEU B C 1
ATOM 2074 O O . LEU B 1 86 ? 13.055 16.953 8.734 1 97.31 86 LEU B O 1
ATOM 2078 N N . GLU B 1 87 ? 14.469 15.305 9.273 1 97.31 87 GLU B N 1
ATOM 2079 C CA . GLU B 1 87 ? 15.242 16.172 10.164 1 97.31 87 GLU B CA 1
ATOM 2080 C C . GLU B 1 87 ? 15.953 17.266 9.375 1 97.31 87 GLU B C 1
ATOM 2082 O O . GLU B 1 87 ? 15.953 18.438 9.781 1 97.31 87 GLU B O 1
ATOM 2087 N N . LYS B 1 88 ? 16.547 16.875 8.344 1 97.06 88 LYS B N 1
ATOM 2088 C CA . LYS B 1 88 ? 17.266 17.812 7.484 1 97.06 88 LYS B CA 1
ATOM 2089 C C . LYS B 1 88 ? 16.328 18.906 6.977 1 97.06 88 LYS B C 1
ATOM 2091 O O . LYS B 1 88 ? 16.703 20.078 6.887 1 97.06 88 LYS B O 1
ATOM 2096 N N . GLU B 1 89 ? 15.125 18.547 6.695 1 97 89 GLU B N 1
ATOM 2097 C CA . GLU B 1 89 ? 14.148 19.5 6.168 1 97 89 GLU B CA 1
ATOM 2098 C C . GLU B 1 89 ? 13.477 20.266 7.297 1 97 89 GLU B C 1
ATOM 2100 O O . GLU B 1 89 ? 12.672 21.172 7.043 1 97 89 GLU B O 1
ATOM 2105 N N . GLY B 1 90 ? 13.766 19.875 8.539 1 97.69 90 GLY B N 1
ATOM 2106 C CA . GLY B 1 90 ? 13.312 20.641 9.695 1 97.69 90 GLY B CA 1
ATOM 2107 C C . GLY B 1 90 ? 11.93 20.219 10.172 1 97.69 90 GLY B C 1
ATOM 2108 O O . GLY B 1 90 ? 11.273 20.969 10.906 1 97.69 90 GLY B O 1
ATOM 2109 N N . TYR B 1 91 ? 11.438 19.031 9.812 1 98.06 91 TYR B N 1
ATOM 2110 C CA . TYR B 1 91 ? 10.086 18.609 10.164 1 98.06 91 TYR B CA 1
ATOM 2111 C C . TYR B 1 91 ? 10.086 17.844 11.484 1 98.06 91 TYR B C 1
ATOM 2113 O O . TYR B 1 91 ? 9.07 17.797 12.172 1 98.06 91 TYR B O 1
ATOM 2121 N N . VAL B 1 92 ? 11.227 17.203 11.766 1 98.25 92 VAL B N 1
ATOM 2122 C CA . VAL B 1 92 ? 11.312 16.438 13.008 1 98.25 92 VAL B CA 1
ATOM 2123 C C . VAL B 1 92 ? 12.664 16.688 13.672 1 98.25 92 VAL B C 1
ATOM 2125 O O . VAL B 1 92 ? 13.562 17.281 13.07 1 98.25 92 VAL B O 1
ATOM 2128 N N . TYR B 1 93 ? 12.758 16.344 14.891 1 97.62 93 TYR B N 1
ATOM 2129 C CA . TYR B 1 93 ? 14.016 16.281 15.617 1 97.62 93 TYR B CA 1
ATOM 2130 C C . TYR B 1 93 ? 14.07 15.062 16.531 1 97.62 93 TYR B C 1
ATOM 2132 O O . TYR B 1 93 ? 13.031 14.469 16.844 1 97.62 93 TYR B O 1
ATOM 2140 N N . ARG B 1 94 ? 15.281 14.672 16.828 1 95.44 94 ARG B N 1
ATOM 2141 C CA . ARG B 1 94 ? 15.477 13.516 17.703 1 95.44 94 ARG B CA 1
ATOM 2142 C C . ARG B 1 94 ? 15.977 13.938 19.078 1 95.44 94 ARG B C 1
ATOM 2144 O O . ARG B 1 94 ? 16.766 14.867 19.203 1 95.44 94 ARG B O 1
ATOM 2151 N N . GLU B 1 95 ? 15.445 13.25 20 1 93.31 95 GLU B N 1
ATOM 2152 C CA . GLU B 1 95 ? 15.891 13.461 21.375 1 93.31 95 GLU B CA 1
ATOM 2153 C C . GLU B 1 95 ? 16.188 12.133 22.062 1 93.31 95 GLU B C 1
ATOM 2155 O O . GLU B 1 95 ? 15.484 11.141 21.859 1 93.31 95 GLU B O 1
ATOM 2160 N N . ARG B 1 96 ? 17.234 12.102 22.859 1 88.88 96 ARG B N 1
ATOM 2161 C CA . ARG B 1 96 ? 17.594 10.891 23.594 1 88.88 96 ARG B CA 1
ATOM 2162 C C . ARG B 1 96 ? 16.5 10.539 24.609 1 88.88 96 ARG B C 1
ATOM 2164 O O . ARG B 1 96 ? 15.945 11.414 25.266 1 88.88 96 ARG B O 1
ATOM 2171 N N . ASP B 1 97 ? 16.203 9.305 24.609 1 81.44 97 ASP B N 1
ATOM 2172 C CA . ASP B 1 97 ? 15.211 8.82 25.562 1 81.44 97 ASP B CA 1
ATOM 2173 C C . ASP B 1 97 ? 15.742 8.914 27 1 81.44 97 ASP B C 1
ATOM 2175 O O . ASP B 1 97 ? 16.891 8.562 27.266 1 81.44 97 ASP B O 1
ATOM 2179 N N . GLU B 1 98 ? 14.938 9.445 27.797 1 79.19 98 GLU B N 1
ATOM 2180 C CA . GLU B 1 98 ? 15.344 9.656 29.172 1 79.19 98 GLU B CA 1
ATOM 2181 C C . GLU B 1 98 ? 15.531 8.328 29.906 1 79.19 98 GLU B C 1
ATOM 2183 O O . GLU B 1 98 ? 16.359 8.219 30.812 1 79.19 98 GLU B O 1
ATOM 2188 N N . THR B 1 99 ? 14.781 7.348 29.547 1 82 99 THR B N 1
ATOM 2189 C CA . THR B 1 99 ? 14.781 6.062 30.234 1 82 99 THR B CA 1
ATOM 2190 C C . THR B 1 99 ? 15.727 5.082 29.547 1 82 99 THR B C 1
ATOM 2192 O O . THR B 1 99 ? 16.375 4.262 30.203 1 82 99 THR B O 1
ATOM 2195 N N . ASP B 1 100 ? 15.703 5.121 28.328 1 75.81 100 ASP B N 1
ATOM 2196 C CA . ASP B 1 100 ? 16.594 4.293 27.531 1 75.81 100 ASP B CA 1
ATOM 2197 C C . ASP B 1 100 ? 17.594 5.156 26.75 1 75.81 100 ASP B C 1
ATOM 2199 O O . ASP B 1 100 ? 17.297 5.613 25.641 1 75.81 100 ASP B O 1
ATOM 2203 N N . LEU B 1 101 ? 18.734 5.266 27.297 1 71.94 101 LEU B N 1
ATOM 2204 C CA . LEU B 1 101 ? 19.719 6.199 26.781 1 71.94 101 LEU B CA 1
ATOM 2205 C C . LEU B 1 101 ? 20.219 5.762 25.406 1 71.94 101 LEU B C 1
ATOM 2207 O O . LEU B 1 101 ? 20.828 6.547 24.672 1 71.94 101 LEU B O 1
ATOM 2211 N N . ARG B 1 102 ? 19.859 4.586 25.016 1 72.06 102 ARG B N 1
ATOM 2212 C CA . ARG B 1 102 ? 20.297 4.102 23.719 1 72.06 102 ARG B CA 1
ATOM 2213 C C . ARG B 1 102 ? 19.234 4.348 22.656 1 72.06 102 ARG B C 1
ATOM 2215 O O . ARG B 1 102 ? 19.5 4.242 21.453 1 72.06 102 ARG B O 1
ATOM 2222 N N . ALA B 1 103 ? 18.156 4.781 23.188 1 81 103 ALA B N 1
ATOM 2223 C CA . ALA B 1 103 ? 17.062 4.969 22.234 1 81 103 ALA B CA 1
ATOM 2224 C C . ALA B 1 103 ? 16.797 6.449 21.984 1 81 103 ALA B C 1
ATOM 2226 O O . ALA B 1 103 ? 16.953 7.277 22.891 1 81 103 ALA B O 1
ATOM 2227 N N . TYR B 1 104 ? 16.703 6.762 20.766 1 90.38 104 TYR B N 1
ATOM 2228 C CA . TYR B 1 104 ? 16.266 8.102 20.406 1 90.38 104 TYR B CA 1
ATOM 2229 C C . TYR B 1 104 ? 14.766 8.117 20.078 1 90.38 104 TYR B C 1
ATOM 2231 O O . TYR B 1 104 ? 14.242 7.156 19.5 1 90.38 104 TYR B O 1
ATOM 2239 N N . ARG B 1 105 ? 14.148 9.188 20.547 1 95.5 105 ARG B N 1
ATOM 2240 C CA . ARG B 1 105 ? 12.75 9.422 20.188 1 95.5 105 ARG B CA 1
ATOM 2241 C C . ARG B 1 105 ? 12.633 10.531 19.156 1 95.5 105 ARG B C 1
ATOM 2243 O O . ARG B 1 105 ? 13.406 11.492 19.172 1 95.5 105 ARG B O 1
ATOM 2250 N N . VAL B 1 106 ? 11.703 10.367 18.297 1 97.31 106 VAL B N 1
ATOM 2251 C CA . VAL B 1 106 ? 11.5 11.312 17.203 1 97.31 106 VAL B CA 1
ATOM 2252 C C . VAL B 1 106 ? 10.281 12.195 17.5 1 97.31 106 VAL B C 1
ATOM 2254 O O . VAL B 1 106 ? 9.203 11.688 17.812 1 97.31 106 VAL B O 1
ATOM 2257 N N . TYR B 1 107 ? 10.492 13.508 17.406 1 97.62 107 TYR B N 1
ATOM 2258 C CA . TYR B 1 107 ? 9.445 14.484 17.688 1 97.62 107 TYR B CA 1
ATOM 2259 C C . TYR B 1 107 ? 9.211 15.398 16.484 1 97.62 107 TYR B C 1
ATOM 2261 O O . TYR B 1 107 ? 10.141 15.672 15.719 1 97.62 107 TYR B O 1
ATOM 2269 N N . LEU B 1 108 ? 7.973 15.852 16.438 1 98.06 108 LEU B N 1
ATOM 2270 C CA . LEU B 1 108 ? 7.664 16.875 15.453 1 98.06 108 LEU B CA 1
ATOM 2271 C C . LEU B 1 108 ? 8.195 18.234 15.891 1 98.06 108 LEU B C 1
ATOM 2273 O O . LEU B 1 108 ? 8.102 18.594 17.062 1 98.06 108 LEU B O 1
ATOM 2277 N N . THR B 1 109 ? 8.766 19 14.938 1 98.12 109 THR B N 1
ATOM 2278 C CA . THR B 1 109 ? 9.008 20.438 15.156 1 98.12 109 THR B CA 1
ATOM 2279 C C . THR B 1 109 ? 7.723 21.234 14.953 1 98.12 109 THR B C 1
ATOM 2281 O O . THR B 1 109 ? 6.688 20.672 14.586 1 98.12 109 THR B O 1
ATOM 2284 N N . ASP B 1 110 ? 7.809 22.562 15.203 1 97.25 110 ASP B N 1
ATOM 2285 C CA . ASP B 1 110 ? 6.668 23.422 14.906 1 97.25 110 ASP B CA 1
ATOM 2286 C C . ASP B 1 110 ? 6.352 23.406 13.414 1 97.25 110 ASP B C 1
ATOM 2288 O O . ASP B 1 110 ? 5.184 23.359 13.016 1 97.25 110 ASP B O 1
ATOM 2292 N N . LYS B 1 111 ? 7.398 23.391 12.68 1 96.75 111 LYS B N 1
ATOM 2293 C CA . LYS B 1 111 ? 7.234 23.281 11.234 1 96.75 111 LYS B CA 1
ATOM 2294 C C . LYS B 1 111 ? 6.547 21.969 10.852 1 96.75 111 LYS B C 1
ATOM 2296 O O . LYS B 1 111 ? 5.672 21.953 9.984 1 96.75 111 LYS B O 1
ATOM 2301 N N . GLY B 1 112 ? 6.949 20.875 11.477 1 97.12 112 GLY B N 1
ATOM 2302 C CA . GLY B 1 112 ? 6.336 19.578 11.25 1 97.12 112 GLY B CA 1
ATOM 2303 C C . GLY B 1 112 ? 4.867 19.547 11.625 1 97.12 112 GLY B C 1
ATOM 2304 O O . GLY B 1 112 ? 4.059 18.938 10.914 1 97.12 112 GLY B O 1
ATOM 2305 N N . LYS B 1 113 ? 4.52 20.188 12.688 1 96.69 113 LYS B N 1
ATOM 2306 C CA . LYS B 1 113 ? 3.131 20.25 13.125 1 96.69 113 LYS B CA 1
ATOM 2307 C C . LYS B 1 113 ? 2.281 21.078 12.172 1 96.69 113 LYS B C 1
ATOM 2309 O O . LYS B 1 113 ? 1.14 20.719 11.875 1 96.69 113 LYS B O 1
ATOM 2314 N N . GLU B 1 114 ? 2.834 22.125 11.695 1 94.88 114 GLU B N 1
ATOM 2315 C CA . GLU B 1 114 ? 2.117 23.016 10.781 1 94.88 114 GLU B CA 1
ATOM 2316 C C . GLU B 1 114 ? 1.828 22.312 9.453 1 94.88 114 GLU B C 1
ATOM 2318 O O . GLU B 1 114 ? 0.816 22.594 8.805 1 94.88 114 GLU B O 1
ATOM 2323 N N . MET B 1 115 ? 2.693 21.453 9.133 1 94.62 115 MET B N 1
ATOM 2324 C CA . MET B 1 115 ? 2.547 20.703 7.887 1 94.62 115 MET B CA 1
ATOM 2325 C C . MET B 1 115 ? 1.317 19.797 7.938 1 94.62 115 MET B C 1
ATOM 2327 O O . MET B 1 115 ? 0.797 19.391 6.895 1 94.62 115 MET B O 1
ATOM 2331 N N . ARG B 1 116 ? 0.881 19.484 9.07 1 93.44 116 ARG B N 1
ATOM 2332 C CA . ARG B 1 116 ? -0.24 18.562 9.258 1 93.44 116 ARG B CA 1
ATOM 2333 C C . ARG B 1 116 ? -1.476 19.062 8.508 1 93.44 116 ARG B C 1
ATOM 2335 O O . ARG B 1 116 ? -2.156 18.266 7.848 1 93.44 116 ARG B O 1
ATOM 2342 N N . ASP B 1 117 ? -1.711 20.312 8.594 1 92.12 117 ASP B N 1
ATOM 2343 C CA . ASP B 1 117 ? -2.906 20.875 7.961 1 92.12 117 ASP B CA 1
ATOM 2344 C C . ASP B 1 117 ? -2.83 20.75 6.441 1 92.12 117 ASP B C 1
ATOM 2346 O O . ASP B 1 117 ? -3.83 20.438 5.789 1 92.12 117 ASP B O 1
ATOM 2350 N N . ILE B 1 118 ? -1.72 20.984 5.938 1 93.75 118 ILE B N 1
ATOM 2351 C CA . ILE B 1 118 ? -1.504 20.875 4.5 1 93.75 118 ILE B CA 1
ATOM 2352 C C . ILE B 1 118 ? -1.709 19.422 4.059 1 93.75 118 ILE B C 1
ATOM 2354 O O . ILE B 1 118 ? -2.41 19.156 3.08 1 93.75 118 ILE B O 1
ATOM 2358 N N . ILE B 1 119 ? -1.202 18.531 4.77 1 94.88 119 ILE B N 1
ATOM 2359 C CA . ILE B 1 119 ? -1.294 17.109 4.457 1 94.88 119 ILE B CA 1
ATOM 2360 C C . ILE B 1 119 ? -2.75 16.656 4.535 1 94.88 119 ILE B C 1
ATOM 2362 O O . ILE B 1 119 ? -3.236 15.945 3.648 1 94.88 119 ILE B O 1
ATOM 2366 N N . LEU B 1 120 ? -3.434 17.078 5.527 1 93.44 120 LEU B N 1
ATOM 2367 C CA . LEU B 1 120 ? -4.824 16.688 5.711 1 93.44 120 LEU B CA 1
ATOM 2368 C C . LEU B 1 120 ? -5.684 17.172 4.551 1 93.44 120 LEU B C 1
ATOM 2370 O O . LEU B 1 120 ? -6.594 16.469 4.105 1 93.44 120 LEU B O 1
ATOM 2374 N N . LYS B 1 121 ? -5.402 18.344 4.117 1 94.81 121 LYS B N 1
ATOM 2375 C CA . LYS B 1 121 ? -6.133 18.891 2.975 1 94.81 121 LYS B CA 1
ATOM 2376 C C . LYS B 1 121 ? -5.918 18.031 1.728 1 94.81 121 LYS B C 1
ATOM 2378 O O . LYS B 1 121 ? -6.863 17.766 0.98 1 94.81 121 LYS B O 1
ATOM 2383 N N . LYS B 1 122 ? -4.672 17.641 1.526 1 94.69 122 LYS B N 1
ATOM 2384 C CA . LYS B 1 122 ? -4.363 16.812 0.365 1 94.69 122 LYS B CA 1
ATOM 2385 C C . LYS B 1 122 ? -4.984 15.43 0.497 1 94.69 122 LYS B C 1
ATOM 2387 O O . LYS B 1 122 ? -5.473 14.867 -0.484 1 94.69 122 LYS B O 1
ATOM 2392 N N . LEU B 1 123 ? -5 14.891 1.701 1 95.25 123 LEU B N 1
ATOM 2393 C CA . LEU B 1 123 ? -5.641 13.609 1.954 1 95.25 123 LEU B CA 1
ATOM 2394 C C . LEU B 1 123 ? -7.137 13.68 1.669 1 95.25 123 LEU B C 1
ATOM 2396 O O . LEU B 1 123 ? -7.707 12.773 1.064 1 95.25 123 LEU B O 1
ATOM 2400 N N . THR B 1 124 ? -7.734 14.734 2.094 1 95.12 124 THR B N 1
ATOM 2401 C CA . THR B 1 124 ? -9.164 14.938 1.877 1 95.12 124 THR B CA 1
ATOM 2402 C C . THR B 1 124 ? -9.477 15.023 0.386 1 95.12 124 THR B C 1
ATOM 2404 O O . THR B 1 124 ? -10.438 14.422 -0.088 1 95.12 124 THR B O 1
ATOM 2407 N N . ALA B 1 125 ? -8.656 15.742 -0.341 1 93.62 125 ALA B N 1
ATOM 2408 C CA . ALA B 1 125 ? -8.844 15.859 -1.784 1 93.62 125 ALA B CA 1
ATOM 2409 C C . ALA B 1 125 ? -8.789 14.492 -2.459 1 93.62 125 ALA B C 1
ATOM 2411 O O . ALA B 1 125 ? -9.602 14.188 -3.33 1 93.62 125 ALA B O 1
ATOM 2412 N N . PHE B 1 126 ? -7.855 13.68 -2.117 1 94.25 126 PHE B N 1
ATOM 2413 C CA . PHE B 1 126 ? -7.73 12.352 -2.693 1 94.25 126 PHE B CA 1
ATOM 2414 C C . PHE B 1 126 ? -8.938 11.484 -2.338 1 94.25 126 PHE B C 1
ATOM 2416 O O . PHE B 1 126 ? -9.477 10.789 -3.195 1 94.25 126 PHE B O 1
ATOM 2423 N N . THR B 1 127 ? -9.305 11.484 -1.054 1 95.25 127 THR B N 1
ATOM 2424 C CA . THR B 1 127 ? -10.438 10.688 -0.606 1 95.25 127 THR B CA 1
ATOM 2425 C C . THR B 1 127 ? -11.719 11.133 -1.301 1 95.25 127 THR B C 1
ATOM 2427 O O . THR B 1 127 ? -12.586 10.305 -1.598 1 95.25 127 THR B O 1
ATOM 2430 N N . ASP B 1 128 ? -11.812 12.43 -1.54 1 92.75 128 ASP B N 1
ATOM 2431 C CA . ASP B 1 128 ? -12.969 12.953 -2.262 1 92.75 128 ASP B CA 1
ATOM 2432 C C . ASP B 1 128 ? -13.039 12.383 -3.676 1 92.75 128 ASP B C 1
ATOM 2434 O O . ASP B 1 128 ? -14.125 12.086 -4.176 1 92.75 128 ASP B O 1
ATOM 2438 N N . ILE B 1 129 ? -11.922 12.219 -4.293 1 91.75 129 ILE B N 1
ATOM 2439 C CA . ILE B 1 129 ? -11.867 11.602 -5.609 1 91.75 129 ILE B CA 1
ATOM 2440 C C . ILE B 1 129 ? -12.289 10.133 -5.508 1 91.75 129 ILE B C 1
ATOM 2442 O O . ILE B 1 129 ? -13.133 9.672 -6.277 1 91.75 129 ILE B O 1
ATOM 2446 N N . LEU B 1 130 ? -11.789 9.484 -4.551 1 93.81 130 LEU B N 1
ATOM 2447 C CA . LEU B 1 130 ? -12.023 8.062 -4.336 1 93.81 130 LEU B CA 1
ATOM 2448 C C . LEU B 1 130 ? -13.508 7.785 -4.137 1 93.81 130 LEU B C 1
ATOM 2450 O O . LEU B 1 130 ? -14.031 6.789 -4.645 1 93.81 130 LEU B O 1
ATOM 2454 N N . PHE B 1 131 ? -14.195 8.672 -3.482 1 95 131 PHE B N 1
ATOM 2455 C CA . PHE B 1 131 ? -15.57 8.422 -3.068 1 95 131 PHE B CA 1
ATOM 2456 C C . PHE B 1 131 ? -16.547 9.297 -3.855 1 95 131 PHE B C 1
ATOM 2458 O O . PHE B 1 131 ? -17.688 9.477 -3.449 1 95 131 PHE B O 1
ATOM 2465 N N . SER B 1 132 ? -16.109 9.859 -4.898 1 92.81 132 SER B N 1
ATOM 2466 C CA . SER B 1 132 ? -16.891 10.836 -5.652 1 92.81 132 SER B CA 1
ATOM 2467 C C . SER B 1 132 ? -18.25 10.273 -6.059 1 92.81 132 SER B C 1
ATOM 2469 O O . SER B 1 132 ? -19.219 11.016 -6.219 1 92.81 132 SER B O 1
ATOM 2471 N N . ASP B 1 133 ? -18.422 8.945 -6.172 1 93.88 133 ASP B N 1
ATOM 2472 C CA . ASP B 1 133 ? -19.688 8.352 -6.617 1 93.88 133 ASP B CA 1
ATOM 2473 C C . ASP B 1 133 ? -20.328 7.535 -5.5 1 93.88 133 ASP B C 1
ATOM 2475 O O . ASP B 1 133 ? -21.203 6.707 -5.758 1 93.88 133 ASP B O 1
ATOM 2479 N N . PHE B 1 134 ? -19.859 7.719 -4.344 1 96.44 134 PHE B N 1
ATOM 2480 C CA . PHE B 1 134 ? -20.422 6.996 -3.209 1 96.44 134 PHE B CA 1
ATOM 2481 C C . PHE B 1 134 ? -21.562 7.781 -2.576 1 96.44 134 PHE B C 1
ATOM 2483 O O . PHE B 1 134 ? -21.5 9.008 -2.449 1 96.44 134 PHE B O 1
ATOM 2490 N N . THR B 1 135 ? -22.594 7.117 -2.156 1 96.44 135 THR B N 1
ATOM 2491 C CA . THR B 1 135 ? -23.578 7.707 -1.256 1 96.44 135 THR B CA 1
ATOM 2492 C C . THR B 1 135 ? -23.031 7.797 0.164 1 96.44 135 THR B C 1
ATOM 2494 O O . THR B 1 135 ? -22 7.195 0.475 1 96.44 135 THR B O 1
ATOM 2497 N N . PHE B 1 136 ? -23.656 8.562 0.912 1 93.69 136 PHE B N 1
ATOM 2498 C CA . PHE B 1 136 ? -23.25 8.664 2.309 1 93.69 136 PHE B CA 1
ATOM 2499 C C . PHE B 1 136 ? -23.281 7.305 2.99 1 93.69 136 PHE B C 1
ATOM 2501 O O . PHE B 1 136 ? -22.375 6.953 3.74 1 93.69 136 PHE B O 1
ATOM 2508 N N . GLU B 1 137 ? -24.297 6.539 2.664 1 96.06 137 GLU B N 1
ATOM 2509 C CA . GLU B 1 137 ? -24.453 5.215 3.258 1 96.06 137 GLU B CA 1
ATOM 2510 C C . GLU B 1 137 ? -23.328 4.277 2.814 1 96.06 137 GLU B C 1
ATOM 2512 O O . GLU B 1 137 ? -22.797 3.518 3.623 1 96.06 137 GLU B O 1
ATOM 2517 N N . GLU B 1 138 ? -22.984 4.336 1.562 1 96.88 138 GLU B N 1
ATOM 2518 C CA . GLU B 1 138 ? -21.891 3.512 1.046 1 96.88 138 GLU B CA 1
ATOM 2519 C C . GLU B 1 138 ? -20.562 3.85 1.729 1 96.88 138 GLU B C 1
ATOM 2521 O O . GLU B 1 138 ? -19.781 2.955 2.057 1 96.88 138 GLU B O 1
ATOM 2526 N N . LYS B 1 139 ? -20.375 5.129 1.948 1 96.44 139 LYS B N 1
ATOM 2527 C CA . LYS B 1 139 ? -19.156 5.566 2.615 1 96.44 139 LYS B CA 1
ATOM 2528 C C . LYS B 1 139 ? -19.078 5.016 4.035 1 96.44 139 LYS B C 1
ATOM 2530 O O . LYS B 1 139 ? -18.031 4.527 4.465 1 96.44 139 LYS B O 1
ATOM 2535 N N . GLU B 1 140 ? -20.141 5.082 4.711 1 96.12 140 GLU B N 1
ATOM 2536 C CA . GLU B 1 140 ? -20.188 4.613 6.094 1 96.12 140 GLU B CA 1
ATOM 2537 C C . GLU B 1 140 ? -19.984 3.102 6.168 1 96.12 140 GLU B C 1
ATOM 2539 O O . GLU B 1 140 ? -19.266 2.607 7.043 1 96.12 140 GLU B O 1
ATOM 2544 N N . ILE B 1 141 ? -20.609 2.389 5.246 1 97.31 141 ILE B N 1
ATOM 2545 C CA . ILE B 1 141 ? -20.453 0.938 5.207 1 97.31 141 ILE B CA 1
ATOM 2546 C C . ILE B 1 141 ? -19 0.582 4.895 1 97.31 141 ILE B C 1
ATOM 2548 O O . ILE B 1 141 ? -18.422 -0.304 5.527 1 97.31 141 ILE B O 1
ATOM 2552 N N . PHE B 1 142 ? -18.453 1.316 3.91 1 97.56 142 PHE B N 1
ATOM 2553 C CA . PHE B 1 142 ? -17.062 1.074 3.547 1 97.56 142 PHE B CA 1
ATOM 2554 C C . PHE B 1 142 ? -16.141 1.312 4.738 1 97.56 142 PHE B C 1
ATOM 2556 O O . PHE B 1 142 ? -15.266 0.498 5.023 1 97.56 142 PHE B O 1
ATOM 2563 N N . ARG B 1 143 ? -16.328 2.406 5.414 1 96.62 143 ARG B N 1
ATOM 2564 C CA . ARG B 1 143 ? -15.539 2.738 6.598 1 96.62 143 ARG B CA 1
ATOM 2565 C C . ARG B 1 143 ? -15.641 1.639 7.648 1 96.62 143 ARG B C 1
ATOM 2567 O O . ARG B 1 143 ? -14.625 1.194 8.195 1 96.62 143 ARG B O 1
ATOM 2574 N N . MET B 1 144 ? -16.828 1.2 7.887 1 97.12 144 MET B N 1
ATOM 2575 C CA . MET B 1 144 ? -17.062 0.168 8.898 1 97.12 144 MET B CA 1
ATOM 2576 C C . MET B 1 144 ? -16.359 -1.131 8.508 1 97.12 144 MET B C 1
ATOM 2578 O O . MET B 1 144 ? -15.672 -1.741 9.328 1 97.12 144 MET B O 1
ATOM 2582 N N . LEU B 1 145 ? -16.484 -1.531 7.316 1 97.94 145 LEU B N 1
ATOM 2583 C CA . LEU B 1 145 ? -15.961 -2.82 6.867 1 97.94 145 LEU B CA 1
ATOM 2584 C C . LEU B 1 145 ? -14.438 -2.797 6.789 1 97.94 145 LEU B C 1
ATOM 2586 O O . LEU B 1 145 ? -13.781 -3.793 7.105 1 97.94 145 LEU B O 1
ATOM 2590 N N . ILE B 1 146 ? -13.852 -1.667 6.312 1 97.44 146 ILE B N 1
ATOM 2591 C CA . ILE B 1 146 ? -12.398 -1.598 6.211 1 97.44 146 ILE B CA 1
ATOM 2592 C C . ILE B 1 146 ? -11.781 -1.616 7.609 1 97.44 146 ILE B C 1
ATOM 2594 O O . ILE B 1 146 ? -10.711 -2.193 7.812 1 97.44 146 ILE B O 1
ATOM 2598 N N . HIS B 1 147 ? -12.445 -1.044 8.602 1 96.62 147 HIS B N 1
ATOM 2599 C CA . HIS B 1 147 ? -11.977 -1.093 9.977 1 96.62 147 HIS B CA 1
ATOM 2600 C C . HIS B 1 147 ? -12.117 -2.496 10.562 1 96.62 147 HIS B C 1
ATOM 2602 O O . HIS B 1 147 ? -11.242 -2.963 11.289 1 96.62 147 HIS B O 1
ATOM 2608 N N . LYS B 1 148 ? -13.227 -3.104 10.242 1 96.69 148 LYS B N 1
ATOM 2609 C CA . LYS B 1 148 ? -13.414 -4.488 10.664 1 96.69 148 LYS B CA 1
ATOM 2610 C C . LYS B 1 148 ? -12.297 -5.379 10.133 1 96.69 148 LYS B C 1
ATOM 2612 O O . LYS B 1 148 ? -11.766 -6.219 10.859 1 96.69 148 LYS B O 1
ATOM 2617 N N . ALA B 1 149 ? -11.883 -5.16 8.938 1 96.19 149 ALA B N 1
ATOM 2618 C CA . ALA B 1 149 ? -10.828 -5.945 8.297 1 96.19 149 ALA B CA 1
ATOM 2619 C C . ALA B 1 149 ? -9.477 -5.688 8.961 1 96.19 149 ALA B C 1
ATOM 2621 O O . ALA B 1 149 ? -8.773 -6.629 9.328 1 96.19 149 ALA B O 1
ATOM 2622 N N . VAL B 1 150 ? -9.172 -4.41 9.125 1 94.5 150 VAL B N 1
ATOM 2623 C CA . VAL B 1 150 ? -7.828 -4.047 9.57 1 94.5 150 VAL B CA 1
ATOM 2624 C C . VAL B 1 150 ? -7.641 -4.449 11.031 1 94.5 150 VAL B C 1
ATOM 2626 O O . VAL B 1 150 ? -6.527 -4.746 11.461 1 94.5 150 VAL B O 1
ATOM 2629 N N . THR B 1 151 ? -8.664 -4.488 11.82 1 92.38 151 THR B N 1
ATOM 2630 C CA . THR B 1 151 ? -8.594 -4.824 13.234 1 92.38 151 THR B CA 1
ATOM 2631 C C . THR B 1 151 ? -8.039 -6.227 13.43 1 92.38 151 THR B C 1
ATOM 2633 O O . THR B 1 151 ? -7.344 -6.492 14.414 1 92.38 151 THR B O 1
ATOM 2636 N N . LYS B 1 152 ? -8.234 -7.102 12.477 1 89.69 152 LYS B N 1
ATOM 2637 C CA . LYS B 1 152 ? -7.762 -8.484 12.562 1 89.69 152 LYS B CA 1
ATOM 2638 C C . LYS B 1 152 ? -6.242 -8.547 12.461 1 89.69 152 LYS B C 1
ATOM 2640 O O . LYS B 1 152 ? -5.625 -9.508 12.93 1 89.69 152 LYS B O 1
ATOM 2645 N N . LEU B 1 153 ? -5.648 -7.512 11.898 1 88.31 153 LEU B N 1
ATOM 2646 C CA . LEU B 1 153 ? -4.207 -7.508 11.68 1 88.31 153 LEU B CA 1
ATOM 2647 C C . LEU B 1 153 ? -3.469 -6.996 12.914 1 88.31 153 LEU B C 1
ATOM 2649 O O . LEU B 1 153 ? -2.242 -7.086 12.984 1 88.31 153 LEU B O 1
ATOM 2653 N N . PHE B 1 154 ? -4.207 -6.496 13.836 1 80.94 154 PHE B N 1
ATOM 2654 C CA . PHE B 1 154 ? -3.619 -6.039 15.094 1 80.94 154 PHE B CA 1
ATOM 2655 C C . PHE B 1 154 ? -3.609 -7.16 16.125 1 80.94 154 PHE B C 1
ATOM 2657 O O . PHE B 1 154 ? -2.986 -7.031 17.188 1 80.94 154 PHE B O 1
ATOM 2664 N N . GLU B 1 155 ? -4.34 -8.141 15.797 1 73.06 155 GLU B N 1
ATOM 2665 C CA . GLU B 1 155 ? -4.43 -9.234 16.766 1 73.06 155 GLU B CA 1
ATOM 2666 C C . GLU B 1 155 ? -3.113 -10.008 16.844 1 73.06 155 GLU B C 1
ATOM 2668 O O . GLU B 1 155 ? -2.377 -10.094 15.859 1 73.06 155 GLU B O 1
ATOM 2673 N N . PRO B 1 156 ? -2.916 -10.398 18.062 1 61.53 156 PRO B N 1
ATOM 2674 C CA . PRO B 1 156 ? -1.72 -11.211 18.312 1 61.53 156 PRO B CA 1
ATOM 2675 C C . PRO B 1 156 ? -1.635 -12.43 17.406 1 61.53 156 PRO B C 1
ATOM 2677 O O . PRO B 1 156 ? -2.658 -13.047 17.094 1 61.53 156 PRO B O 1
ATOM 2680 N N . GLY B 1 157 ? -0.601 -12.617 16.625 1 56.12 157 GLY B N 1
ATOM 2681 C CA . GLY B 1 157 ? -0.361 -13.742 15.727 1 56.12 157 GLY B CA 1
ATOM 2682 C C . GLY B 1 157 ? 0.034 -13.32 14.328 1 56.12 157 GLY B C 1
ATOM 2683 O O . GLY B 1 157 ? 0.58 -14.117 13.562 1 56.12 157 GLY B O 1
ATOM 2684 N N . PHE B 1 158 ? -0.67 -12.172 14.148 1 55.84 158 PHE B N 1
ATOM 2685 C CA . PHE B 1 158 ? -0.163 -11.727 12.859 1 55.84 158 PHE B CA 1
ATOM 2686 C C . PHE B 1 158 ? 1.151 -10.969 13.031 1 55.84 158 PHE B C 1
ATOM 2688 O O . PHE B 1 158 ? 1.199 -9.938 13.695 1 55.84 158 PHE B O 1
ATOM 2695 N N . GLU B 1 159 ? 2.305 -11.539 13 1 57.31 159 GLU B N 1
ATOM 2696 C CA . GLU B 1 159 ? 3.58 -10.828 13.008 1 57.31 159 GLU B CA 1
ATOM 2697 C C . GLU B 1 159 ? 4.168 -10.727 11.609 1 57.31 159 GLU B C 1
ATOM 2699 O O . GLU B 1 159 ? 4.438 -11.742 10.961 1 57.31 159 GLU B O 1
ATOM 2704 N N . PRO B 1 160 ? 4.031 -9.516 11.062 1 53.09 160 PRO B N 1
ATOM 2705 C CA . PRO B 1 160 ? 4.801 -9.5 9.812 1 53.09 160 PRO B CA 1
ATOM 2706 C C . PRO B 1 160 ? 6.273 -9.836 10.023 1 53.09 160 PRO B C 1
ATOM 2708 O O . PRO B 1 160 ? 6.797 -9.68 11.133 1 53.09 160 PRO B O 1
ATOM 2711 N N . PRO B 1 161 ? 6.941 -10.531 9.055 1 43 161 PRO B N 1
ATOM 2712 C CA . PRO B 1 161 ? 8.328 -10.922 9.312 1 43 161 PRO B CA 1
ATOM 2713 C C . PRO B 1 161 ? 9.219 -9.734 9.656 1 43 161 PRO B C 1
ATOM 2715 O O . PRO B 1 161 ? 9.047 -8.641 9.102 1 43 161 PRO B O 1
ATOM 2718 N N . SER B 1 162 ? 9.453 -9.508 10.938 1 44.41 162 SER B N 1
ATOM 2719 C CA . SER B 1 162 ? 10.516 -8.578 11.32 1 44.41 162 SER B CA 1
ATOM 2720 C C . SER B 1 162 ? 11.773 -8.805 10.492 1 44.41 162 SER B C 1
ATOM 2722 O O . SER B 1 162 ? 12.047 -9.922 10.055 1 44.41 162 SER B O 1
ATOM 2724 N N . ASP B 1 163 ? 12.195 -7.723 9.711 1 41.75 163 ASP B N 1
ATOM 2725 C CA . ASP B 1 163 ? 13.516 -7.879 9.102 1 41.75 163 ASP B CA 1
ATOM 2726 C C . ASP B 1 163 ? 14.422 -8.75 9.969 1 41.75 163 ASP B C 1
ATOM 2728 O O . ASP B 1 163 ? 14.5 -8.57 11.18 1 41.75 163 ASP B O 1
ATOM 2732 N N . ARG B 1 164 ? 14.703 -9.992 9.641 1 36.03 164 ARG B N 1
ATOM 2733 C CA . ARG B 1 164 ? 15.883 -10.609 10.227 1 36.03 164 ARG B CA 1
ATOM 2734 C C . ARG B 1 164 ? 17.031 -9.609 10.344 1 36.03 164 ARG B C 1
ATOM 2736 O O . ARG B 1 164 ? 17.297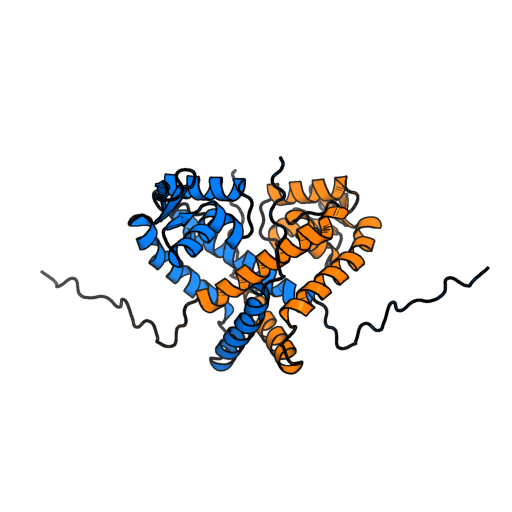 -8.844 9.414 1 36.03 164 ARG B O 1
ATOM 2743 N N . SER B 1 165 ? 17.344 -8.977 11.57 1 32.38 165 SER B N 1
ATOM 2744 C CA . SER B 1 165 ? 18.656 -8.438 11.914 1 32.38 165 SER B CA 1
ATOM 2745 C C . SER B 1 165 ? 19.766 -9.203 11.195 1 32.38 165 SER B C 1
ATOM 2747 O O . SER B 1 165 ? 19.922 -10.414 11.375 1 32.38 165 SER B O 1
ATOM 2749 N N . ASP B 1 166 ? 20.125 -9.062 9.938 1 29.06 166 ASP B N 1
ATOM 2750 C CA . ASP B 1 166 ? 21.5 -9.523 9.758 1 29.06 166 ASP B CA 1
ATOM 2751 C C . ASP B 1 166 ? 22.344 -9.242 11.008 1 29.06 166 ASP B C 1
ATOM 2753 O O . ASP B 1 166 ? 22.453 -8.086 11.438 1 29.06 166 ASP B O 1
ATOM 2757 N N . ASP B 1 167 ? 22.422 -10.172 12.047 1 22.53 167 ASP B N 1
ATOM 2758 C CA . ASP B 1 167 ? 23.75 -10.344 12.625 1 22.53 167 ASP B CA 1
ATOM 2759 C C . ASP B 1 167 ? 24.812 -10.469 11.539 1 22.53 167 ASP B C 1
ATOM 2761 O O . ASP B 1 167 ? 24.594 -11.109 10.508 1 22.53 167 ASP B O 1
#

Organism: NCBI:txid1434108

pLDDT: mean 83.7, std 20.32, range [22.53, 98.25]

Solvent-accessible surface area (backbone atoms only — not comparable to full-atom values): 18880 Å² total; per-residue (Å²): 138,82,84,86,74,88,69,80,81,62,78,78,47,89,80,62,67,65,46,58,67,53,53,44,39,44,46,50,47,44,48,49,50,44,32,42,47,29,52,73,28,46,91,72,74,38,45,61,69,35,45,56,53,52,55,52,39,72,76,46,62,56,39,36,58,66,55,50,15,61,76,64,69,50,44,67,68,57,39,52,51,29,50,50,52,35,34,74,75,47,30,31,47,75,42,70,30,89,86,43,76,86,37,45,23,40,31,67,31,73,60,31,56,59,45,48,60,59,51,50,52,52,44,39,54,52,48,48,55,42,45,65,87,53,51,73,66,54,48,52,50,49,44,53,50,48,48,58,29,39,54,52,60,70,36,90,81,57,67,52,58,64,72,75,70,79,123,138,81,84,87,74,88,72,81,82,63,78,78,47,89,80,61,66,65,46,57,67,53,54,46,38,44,46,49,47,43,46,46,50,44,32,44,47,28,53,74,27,46,91,72,73,37,46,60,69,34,46,55,51,51,56,51,39,74,76,46,63,57,39,35,58,66,57,51,16,60,75,64,68,49,46,66,68,57,40,51,51,29,51,50,53,35,35,75,74,48,31,31,46,75,43,70,32,90,86,43,76,87,39,45,23,40,31,66,31,73,60,32,57,59,45,47,60,59,50,49,53,54,44,40,54,52,50,48,55,40,45,67,86,52,51,73,66,53,49,51,51,47,44,52,51,46,49,58,29,39,54,53,60,70,37,92,82,58,66,54,59,65,74,76,71,81,123

InterPro domains:
  IPR000835 MarR-type HTH domain [PF01047] (49-103)
  IPR000835 MarR-type HTH domain [PR00598] (63-79)
  IPR000835 MarR-type HTH domain [PR00598] (80-95)
  IPR000835 MarR-type HTH domain [PR00598] (99-115)
  IPR000835 MarR-type HTH domain [PR00598] (129-149)
  IPR000835 MarR-type HTH domain [PS50995] (19-151)
  IPR000835 MarR-type HTH domain [SM00347] (39-139)
  IPR036388 Winged helix-like DNA-binding domain superfamily [G3DSA:1.10.10.10] (21-153)
  IPR036390 Winged helix DNA-binding domain superfamily [SSF46785] (21-153)

Nearest PDB structures (foldseek):
  3s2w-assembly4_H  TM=9.231E-01  e=1.737E-12  Methanosarcina mazei Go1
  3bpv-assembly1_A-2  TM=9.303E-01  e=2.808E-10  unclassified
  3bpx-assembly1_A  TM=9.078E-01  e=5.662E-10  unclassified
  3voe-assembly1_A  TM=8.745E-01  e=5.942E-07  Escherichia coli K-12
  7kua-assembly1_A-2  TM=8.161E-01  e=1.105E-05  Pseudomonas putida

Foldseek 3Di:
DDPPDDDPCPDPPPPNDDVCVPVVVVVVLVVVLQVLLQVLCVVLVAHSLLVLLLVVCVVPFFAWLVVSCQVVVHASVSSVVSLVSCVVSPQKDWDADPVHNVTITIGGDPNNVVCVVVSVVSVVVSVCVVCVPPDPVRVVVVVVVVCVVVVVCPDPPNRDPDPPPPD/DDDPDDDPCDDPPPPDDDVCVPVVVVVVLVVVLQVLLQVLCVVLVAHSLLVLLLVVCVVPFFAWLVVSCQVVVHASVSSVVSLVSCVVSPQKDWDQDPVHNVIITIGGDPNNVVCVVVSVVSVVVSVCVVCVPPDPVRVVVVVVVVCVVVVVCPDPPNRDPDPPPPD

Sequence (334 aa):
MEDLREGNLRETDPKRKDPREILGPIAYIYRSHLAYMVKELEAYRVGSGQFEFLMSLYYKDGVSQETLAKELKVSKATSARAIQSLEKEGYVYRERDETDLRAYRVYLTDKGKEMRDIILKKLTAFTDILFSDFTFEEKEIFRMLIHKAVTKLFEPGFEPPSDRSDDMEDLREGNLRETDPKRKDPREILGPIAYIYRSHLAYMVKELEAYRVGSGQFEFLMSLYYKDGVSQETLAKELKVSKATSARAIQSLEKEGYVYRERDETDLRAYRVYLTDKGKEMRDIILKKLTAFTDILFSDFTFEEKEIFRMLIHKAVTKLFEPGFEPPSDRSDD

Radius of gyration: 22.15 Å; Cα contacts (8 Å, |Δi|>4): 344; chains: 2; bounding box: 48×104×64 Å